Protein AF-A0A497SM39-F1 (afdb_monomer_lite)

Secondary structure (DSSP, 8-state):
-EEEES-HHHHHHHHHTT---EEE--SS---HHHHHHHHHS-EEEEE-SSHHHHHHHHHHHHH-TT--EEEEPSTT--GGG--HHHHHHHHHT-EEHHHHHHHHHHHHHHHTTS-----------------------TTSSSSS--PPPPPPHHHHHHHHHHHHHHTTTTEEEEE-TTS-EEEEEEGGGHHHHHHHSSS--EEEESSEE-HHHHHHHHHHT--EEE-SEE-----SSEEE-TTTT--

Structure (mmCIF, N/CA/C/O backbone):
data_AF-A0A497SM39-F1
#
_entry.id   AF-A0A497SM39-F1
#
loop_
_atom_site.group_PDB
_atom_site.id
_atom_site.type_symbol
_atom_site.label_atom_id
_atom_site.label_alt_id
_atom_site.label_comp_id
_atom_site.label_asym_id
_atom_site.label_entity_id
_atom_site.label_seq_id
_atom_site.pdbx_PDB_ins_code
_atom_site.Cartn_x
_atom_site.Cartn_y
_atom_site.Cartn_z
_atom_site.occupancy
_atom_site.B_iso_or_equiv
_atom_site.auth_seq_id
_atom_site.auth_comp_id
_atom_site.auth_asym_id
_atom_site.auth_atom_id
_atom_site.pdbx_PDB_model_num
ATOM 1 N N . ASP A 1 1 ? -2.910 -5.616 -5.337 1.00 89.06 1 ASP A N 1
ATOM 2 C CA . ASP A 1 1 ? -1.880 -4.615 -5.697 1.00 89.06 1 ASP A CA 1
ATOM 3 C C . ASP A 1 1 ? -1.382 -4.814 -7.115 1.00 89.06 1 ASP A C 1
ATOM 5 O O . ASP A 1 1 ? -1.389 -5.943 -7.603 1.00 89.06 1 ASP A O 1
ATOM 9 N N . ILE A 1 2 ? -0.939 -3.740 -7.764 1.00 94.50 2 ILE A N 1
ATOM 10 C CA . ILE A 1 2 ? -0.204 -3.774 -9.033 1.00 94.50 2 ILE A CA 1
ATOM 11 C C . ILE A 1 2 ? 1.109 -2.998 -8.902 1.00 94.50 2 ILE A C 1
ATOM 13 O O . ILE A 1 2 ? 1.180 -2.005 -8.172 1.00 94.50 2 ILE A O 1
ATOM 17 N N . ILE A 1 3 ? 2.133 -3.455 -9.616 1.00 96.50 3 ILE A N 1
ATOM 18 C CA . ILE A 1 3 ? 3.428 -2.787 -9.717 1.00 96.50 3 ILE A CA 1
ATOM 19 C C . ILE A 1 3 ? 3.569 -2.249 -11.133 1.00 96.50 3 ILE A C 1
ATOM 21 O O . ILE A 1 3 ? 3.324 -2.952 -12.109 1.00 96.50 3 ILE A O 1
ATOM 25 N N . ILE A 1 4 ? 3.931 -0.984 -11.235 1.00 95.62 4 ILE A N 1
ATOM 26 C CA . ILE A 1 4 ? 4.134 -0.281 -12.490 1.00 95.62 4 ILE A CA 1
ATOM 27 C C . ILE A 1 4 ? 5.632 -0.028 -12.623 1.00 95.62 4 ILE A C 1
ATOM 29 O O . ILE A 1 4 ? 6.229 0.477 -11.681 1.00 95.62 4 ILE A O 1
ATOM 33 N N . VAL A 1 5 ? 6.222 -0.375 -13.759 1.00 95.31 5 VAL A N 1
ATOM 34 C CA . VAL A 1 5 ? 7.650 -0.179 -14.065 1.00 95.31 5 VAL A CA 1
ATOM 35 C C . VAL A 1 5 ? 7.810 0.581 -15.378 1.00 95.31 5 VAL A C 1
ATOM 37 O O . VAL A 1 5 ? 6.845 0.706 -16.134 1.00 95.31 5 VAL A O 1
ATOM 40 N N . GLU A 1 6 ? 9.004 1.093 -15.654 1.00 91.31 6 GLU A N 1
ATOM 41 C CA . GLU A 1 6 ? 9.301 1.816 -16.895 1.00 91.31 6 GLU A CA 1
ATOM 42 C C . GLU A 1 6 ? 9.516 0.844 -18.064 1.00 91.31 6 GLU A C 1
ATOM 44 O O . GLU A 1 6 ? 8.899 0.966 -19.124 1.00 91.31 6 GLU A O 1
ATOM 49 N N . GLY A 1 7 ? 10.355 -0.172 -17.865 1.00 91.12 7 GLY A N 1
ATOM 50 C CA . GLY A 1 7 ? 10.835 -1.034 -18.934 1.00 91.12 7 GLY A CA 1
ATOM 51 C C . GLY A 1 7 ? 10.241 -2.440 -18.942 1.00 91.12 7 GLY A C 1
ATOM 52 O O . GLY A 1 7 ? 9.814 -3.004 -17.934 1.00 91.12 7 GLY A O 1
ATOM 53 N N . ARG A 1 8 ? 10.291 -3.088 -20.112 1.00 94.50 8 ARG A N 1
ATOM 54 C CA . ARG A 1 8 ? 10.022 -4.534 -20.230 1.00 94.50 8 ARG A CA 1
ATOM 55 C C . ARG A 1 8 ? 11.059 -5.382 -19.495 1.00 94.50 8 ARG A C 1
ATOM 57 O O . ARG A 1 8 ? 10.717 -6.458 -19.007 1.00 94.50 8 ARG A O 1
ATOM 64 N N . ALA A 1 9 ? 12.309 -4.931 -19.433 1.00 94.94 9 ALA A N 1
ATOM 65 C CA . ALA A 1 9 ? 13.377 -5.648 -18.746 1.00 94.94 9 ALA A CA 1
ATOM 66 C C . ALA A 1 9 ? 13.122 -5.733 -17.232 1.00 94.94 9 ALA A C 1
ATOM 68 O O . ALA A 1 9 ? 13.259 -6.813 -16.651 1.00 94.94 9 ALA A O 1
ATOM 69 N N . ASP A 1 10 ? 12.587 -4.666 -16.636 1.00 96.06 10 ASP A N 1
ATOM 70 C CA . ASP A 1 10 ? 12.096 -4.655 -15.255 1.00 96.06 10 ASP A CA 1
ATOM 71 C C . ASP A 1 10 ? 11.018 -5.716 -15.037 1.00 96.06 10 ASP A C 1
ATOM 73 O O . ASP A 1 10 ? 11.084 -6.501 -14.089 1.00 96.06 10 ASP A O 1
ATOM 77 N N . VAL A 1 11 ? 10.036 -5.796 -15.947 1.00 96.88 11 VAL A N 1
ATOM 78 C CA . VAL A 1 11 ? 8.978 -6.818 -15.892 1.00 96.88 11 VAL A CA 1
ATOM 79 C C . VAL A 1 11 ? 9.590 -8.211 -15.904 1.00 96.88 11 VAL A C 1
ATOM 81 O O . VAL A 1 11 ? 9.224 -9.049 -15.081 1.00 96.88 11 VAL A O 1
ATOM 84 N N . VAL A 1 12 ? 10.544 -8.463 -16.802 1.00 97.19 12 VAL A N 1
ATOM 85 C CA . VAL A 1 12 ? 11.245 -9.748 -16.880 1.00 97.19 12 VAL A CA 1
ATOM 86 C C . VAL A 1 12 ? 11.970 -10.050 -15.568 1.00 97.19 12 VAL A C 1
ATOM 88 O O . VAL A 1 12 ? 11.883 -11.181 -15.083 1.00 97.19 12 VAL A O 1
ATOM 91 N N . ASN A 1 13 ? 12.642 -9.070 -14.960 1.00 97.62 13 ASN A N 1
ATOM 92 C CA . ASN A 1 13 ? 13.331 -9.268 -13.687 1.00 97.62 13 ASN A CA 1
ATOM 93 C C . ASN A 1 13 ? 12.352 -9.591 -12.542 1.00 97.62 13 ASN A C 1
ATOM 95 O O . ASN A 1 13 ? 12.518 -10.576 -11.821 1.00 97.62 13 ASN A O 1
ATOM 99 N N . LEU A 1 14 ? 11.261 -8.834 -12.423 1.00 97.69 14 LEU A N 1
ATOM 100 C CA . LEU A 1 14 ? 10.236 -9.059 -11.401 1.00 97.69 14 LEU A CA 1
ATOM 101 C C . LEU A 1 14 ? 9.523 -10.412 -11.578 1.00 97.69 14 LEU A C 1
ATOM 103 O O . LEU A 1 14 ? 9.307 -11.135 -10.597 1.00 97.69 14 LEU A O 1
ATOM 107 N N . LEU A 1 15 ? 9.244 -10.815 -12.821 1.00 97.06 15 LEU A N 1
ATOM 108 C CA . LEU A 1 15 ? 8.667 -12.123 -13.135 1.00 97.06 15 LEU A CA 1
ATOM 109 C C . LEU A 1 15 ? 9.589 -13.276 -12.722 1.00 97.06 15 LEU A C 1
ATOM 111 O O . LEU A 1 15 ? 9.099 -14.249 -12.140 1.00 97.06 15 LEU A O 1
ATOM 115 N N . LYS A 1 16 ? 10.911 -13.158 -12.936 1.00 96.88 16 LYS A N 1
ATOM 116 C CA . LYS A 1 16 ? 11.901 -14.150 -12.459 1.00 96.88 16 LYS A CA 1
ATOM 117 C C . LYS A 1 16 ? 11.810 -14.368 -10.945 1.00 96.88 16 LYS A C 1
ATOM 119 O O . LYS A 1 16 ? 12.079 -15.466 -10.460 1.00 96.88 16 LYS A O 1
ATOM 124 N N . PHE A 1 17 ? 11.397 -13.353 -10.187 1.00 97.25 17 PHE A N 1
ATOM 125 C CA . PHE A 1 17 ? 11.236 -13.432 -8.733 1.00 97.25 17 PHE A CA 1
ATOM 126 C C . PHE A 1 17 ? 9.830 -13.822 -8.265 1.00 97.25 17 PHE A C 1
ATOM 128 O O . PHE A 1 17 ? 9.603 -13.915 -7.055 1.00 97.25 17 PHE A O 1
ATOM 135 N N . GLY A 1 18 ? 8.921 -14.126 -9.196 1.00 95.75 18 GLY A N 1
ATOM 136 C CA . GLY A 1 18 ? 7.554 -14.568 -8.917 1.00 95.75 18 GLY A CA 1
ATOM 137 C C . GLY A 1 18 ? 6.542 -13.432 -8.768 1.00 95.75 18 GLY A C 1
ATOM 138 O O . GLY A 1 18 ? 5.406 -13.686 -8.371 1.00 95.75 18 GLY A O 1
ATOM 139 N N . ILE A 1 19 ? 6.924 -12.196 -9.093 1.00 96.50 19 ILE A N 1
ATOM 140 C CA . ILE A 1 19 ? 6.045 -11.028 -9.041 1.00 96.50 19 ILE A CA 1
ATOM 141 C C . ILE A 1 19 ? 5.339 -10.918 -10.394 1.00 96.50 19 ILE A C 1
ATOM 143 O O . ILE A 1 19 ? 5.926 -10.508 -11.390 1.00 96.50 19 ILE A O 1
ATOM 147 N N . ARG A 1 20 ? 4.079 -11.361 -10.434 1.00 95.50 20 ARG A N 1
ATOM 148 C CA . ARG A 1 20 ? 3.289 -11.507 -11.674 1.00 95.50 20 ARG A CA 1
ATOM 149 C C . ARG A 1 20 ? 2.355 -10.335 -11.958 1.00 95.50 20 ARG A C 1
ATOM 151 O O . ARG A 1 20 ? 1.786 -10.249 -13.037 1.00 95.50 20 ARG A O 1
ATOM 158 N N . ASN A 1 21 ? 2.171 -9.453 -10.987 1.00 94.12 21 ASN A N 1
ATOM 159 C CA . ASN A 1 21 ? 1.267 -8.309 -11.034 1.00 94.12 21 ASN A CA 1
ATOM 160 C C . ASN A 1 21 ? 1.984 -7.026 -11.492 1.00 94.12 21 ASN A C 1
ATOM 162 O O . ASN A 1 21 ? 1.730 -5.958 -10.936 1.00 94.12 21 ASN A O 1
ATOM 166 N N . THR A 1 22 ? 2.872 -7.142 -12.482 1.00 95.69 22 THR A N 1
ATOM 167 C CA . THR A 1 22 ? 3.699 -6.040 -12.992 1.00 95.69 22 THR A CA 1
ATOM 168 C C . THR A 1 22 ? 3.218 -5.575 -14.366 1.00 95.69 22 THR A C 1
ATOM 170 O O . THR A 1 22 ? 2.880 -6.398 -15.214 1.00 95.69 22 THR A O 1
ATOM 173 N N . ILE A 1 23 ? 3.216 -4.263 -14.598 1.00 94.62 23 ILE A N 1
ATOM 174 C CA . ILE A 1 23 ? 2.863 -3.624 -15.869 1.00 94.62 23 ILE A CA 1
ATOM 175 C C . ILE A 1 23 ? 3.980 -2.644 -16.249 1.00 94.62 23 ILE A C 1
ATOM 177 O O . ILE A 1 23 ? 4.323 -1.783 -15.444 1.00 94.62 23 ILE A O 1
ATOM 181 N N . ALA A 1 24 ? 4.524 -2.748 -17.464 1.00 93.06 24 ALA A N 1
ATOM 182 C CA . ALA A 1 24 ? 5.453 -1.750 -18.000 1.00 93.06 24 ALA A CA 1
ATOM 183 C C . ALA A 1 24 ? 4.703 -0.575 -18.636 1.00 93.06 24 ALA A C 1
ATOM 185 O O . ALA A 1 24 ? 3.701 -0.771 -19.330 1.00 93.06 24 ALA A O 1
ATOM 186 N N . ILE A 1 25 ? 5.221 0.633 -18.435 1.00 87.38 25 ILE A N 1
ATOM 187 C CA . ILE A 1 25 ? 4.827 1.848 -19.142 1.00 87.38 25 ILE A CA 1
ATOM 188 C C . ILE A 1 25 ? 6.023 2.230 -20.001 1.00 87.38 25 ILE A C 1
ATOM 190 O O . ILE A 1 25 ? 6.909 2.925 -19.529 1.00 87.38 25 ILE A O 1
ATOM 194 N N . GLU A 1 26 ? 6.071 1.722 -21.235 1.00 81.00 26 GLU A N 1
ATOM 195 C CA . GLU A 1 26 ? 7.175 1.954 -22.175 1.00 81.00 26 GLU A CA 1
ATOM 196 C C . GLU A 1 26 ? 7.277 3.449 -22.553 1.00 81.00 26 GLU A C 1
ATOM 198 O O . GLU A 1 26 ? 6.764 3.891 -23.583 1.00 81.00 26 GLU A O 1
ATOM 203 N N . GLY A 1 27 ? 7.912 4.244 -21.687 1.00 74.38 27 GLY A N 1
ATOM 204 C CA . GLY A 1 27 ? 8.047 5.697 -21.790 1.00 74.38 27 GLY A CA 1
ATOM 205 C C . GLY A 1 27 ? 7.206 6.479 -20.770 1.00 74.38 27 GLY A C 1
ATOM 206 O O . GLY A 1 27 ? 6.777 5.974 -19.739 1.00 74.38 27 GLY A O 1
ATOM 207 N N . THR A 1 28 ? 6.955 7.764 -21.046 1.00 71.88 28 THR A N 1
ATOM 208 C CA . THR A 1 28 ? 6.337 8.694 -20.073 1.00 71.88 28 THR A CA 1
ATOM 209 C C . THR A 1 28 ? 4.831 8.911 -20.265 1.00 71.88 28 THR A C 1
ATOM 211 O O . THR A 1 28 ? 4.228 9.787 -19.631 1.00 71.88 28 THR A O 1
ATOM 214 N N . SER A 1 29 ? 4.201 8.157 -21.169 1.00 77.62 29 SER A N 1
ATOM 215 C CA . SER A 1 29 ? 2.767 8.244 -21.457 1.00 77.62 29 SER A CA 1
ATOM 216 C C . SER A 1 29 ? 2.029 7.082 -20.813 1.00 77.62 29 SER A C 1
ATOM 218 O O . SER A 1 29 ? 2.402 5.933 -21.014 1.00 77.62 29 SER A O 1
ATOM 220 N N . ILE A 1 30 ? 0.966 7.374 -20.064 1.00 83.38 30 ILE A N 1
ATOM 221 C CA . ILE A 1 30 ? 0.209 6.373 -19.309 1.00 83.38 30 ILE A CA 1
ATOM 222 C C . ILE A 1 30 ? -1.034 5.992 -20.121 1.00 83.38 30 ILE A C 1
ATOM 224 O O . ILE A 1 30 ? -1.918 6.835 -20.297 1.00 83.38 30 ILE A O 1
ATOM 228 N N . PRO A 1 31 ? -1.138 4.743 -20.615 1.00 86.88 31 PRO A N 1
ATOM 229 C CA . PRO A 1 31 ? -2.312 4.287 -21.343 1.00 86.88 31 PRO A CA 1
ATOM 230 C C . PRO A 1 31 ? -3.600 4.395 -20.506 1.00 86.88 31 PRO A C 1
ATOM 232 O O . PRO A 1 31 ? -3.570 4.094 -19.307 1.00 86.88 31 PRO A O 1
ATOM 235 N N . PRO A 1 32 ? -4.762 4.697 -21.122 1.00 86.25 32 PRO A N 1
ATOM 236 C CA . PRO A 1 32 ? -6.042 4.794 -20.411 1.00 86.25 32 PRO A CA 1
ATOM 237 C C . PRO A 1 32 ? -6.415 3.534 -19.619 1.00 86.25 32 PRO A C 1
ATOM 239 O O . PRO A 1 32 ? -7.015 3.621 -18.548 1.00 86.25 32 PRO A O 1
ATOM 242 N N . ALA A 1 33 ? -6.021 2.356 -20.116 1.00 87.88 33 ALA A N 1
ATOM 243 C CA . ALA A 1 33 ? -6.215 1.090 -19.416 1.00 87.88 33 ALA A CA 1
ATOM 244 C C . ALA A 1 33 ? -5.530 1.092 -18.039 1.00 87.88 33 ALA A C 1
ATOM 246 O O . ALA A 1 33 ? -6.144 0.710 -17.045 1.00 87.88 33 ALA A O 1
ATOM 247 N N . ILE A 1 34 ? -4.297 1.602 -17.955 1.00 88.50 34 ILE A N 1
ATOM 248 C CA . ILE A 1 34 ? -3.567 1.720 -16.688 1.00 88.50 34 ILE A CA 1
ATOM 249 C C . ILE A 1 34 ? -4.258 2.739 -15.784 1.00 88.50 34 ILE A C 1
ATOM 251 O O . ILE A 1 34 ? -4.460 2.458 -14.605 1.00 88.50 34 ILE A O 1
ATOM 255 N N . SER A 1 35 ? -4.704 3.874 -16.332 1.00 88.38 35 SER A N 1
ATOM 256 C CA . SER A 1 35 ? -5.433 4.901 -15.574 1.00 88.38 35 SER A CA 1
ATOM 257 C C . SER A 1 35 ? -6.713 4.384 -14.906 1.00 88.38 35 SER A C 1
ATOM 259 O O . SER A 1 35 ? -7.091 4.894 -13.852 1.00 88.38 35 SER A O 1
ATOM 261 N N . ASN A 1 36 ? -7.382 3.386 -15.486 1.00 88.44 36 ASN A N 1
ATOM 262 C CA . ASN A 1 36 ? -8.540 2.746 -14.862 1.00 88.44 36 ASN A CA 1
ATOM 263 C C . ASN A 1 36 ? -8.116 1.758 -13.770 1.00 88.44 36 ASN A C 1
ATOM 265 O O . ASN A 1 36 ? -8.642 1.815 -12.660 1.00 88.44 36 ASN A O 1
ATOM 269 N N . ILE A 1 37 ? -7.100 0.931 -14.030 1.00 89.88 37 ILE A N 1
ATOM 270 C CA . ILE A 1 37 ? -6.620 -0.057 -13.052 1.00 89.88 37 ILE A CA 1
ATOM 271 C C . ILE A 1 37 ? -6.113 0.628 -11.774 1.00 89.88 37 ILE A C 1
ATOM 273 O O . ILE A 1 37 ? -6.403 0.158 -10.675 1.00 89.88 37 ILE A O 1
ATOM 277 N N . VAL A 1 38 ? -5.405 1.758 -11.889 1.00 90.81 38 VAL A N 1
ATOM 278 C CA . VAL A 1 38 ? -4.900 2.497 -10.716 1.00 90.81 38 VAL A CA 1
ATOM 279 C C . VAL A 1 38 ? -6.006 3.141 -9.874 1.00 90.81 38 VAL A C 1
ATOM 281 O O . VAL A 1 38 ? -5.727 3.594 -8.771 1.00 90.81 38 VAL A O 1
ATOM 284 N N . LYS A 1 39 ? -7.258 3.212 -10.344 1.00 87.62 39 LYS A N 1
ATOM 285 C CA . LYS A 1 39 ? -8.389 3.671 -9.515 1.00 87.62 39 LYS A CA 1
ATOM 286 C C . LYS A 1 39 ? -8.918 2.554 -8.623 1.00 87.62 39 LYS A C 1
ATOM 288 O O . LYS A 1 39 ? -9.280 2.812 -7.480 1.00 87.62 39 LYS A O 1
ATOM 293 N N . GLU A 1 40 ? -8.923 1.331 -9.136 1.00 87.56 40 GLU A N 1
ATOM 294 C CA . GLU A 1 40 ? -9.504 0.165 -8.469 1.00 87.56 40 GLU A CA 1
ATOM 295 C C . GLU A 1 40 ? -8.488 -0.572 -7.597 1.00 87.56 40 GLU A C 1
ATOM 297 O O . GLU A 1 40 ? -8.818 -1.066 -6.525 1.00 87.56 40 GLU A O 1
ATOM 302 N N . LYS A 1 41 ? -7.228 -0.645 -8.031 1.00 90.69 41 LYS A N 1
ATOM 303 C CA . LYS A 1 41 ? -6.177 -1.390 -7.332 1.00 90.69 41 LYS A CA 1
ATOM 304 C C . LYS A 1 41 ? -5.163 -0.452 -6.712 1.00 90.69 41 LYS A C 1
ATOM 306 O O . LYS A 1 41 ? -4.876 0.621 -7.243 1.00 90.69 41 LYS A O 1
ATOM 311 N N . VAL A 1 42 ? -4.588 -0.878 -5.593 1.00 93.75 42 VAL A N 1
ATOM 312 C CA . VAL A 1 42 ? -3.428 -0.201 -5.009 1.00 93.75 42 VAL A CA 1
ATOM 313 C C . VAL A 1 42 ? -2.269 -0.303 -5.989 1.00 93.75 42 VAL A C 1
ATOM 315 O O . VAL A 1 42 ? -1.901 -1.408 -6.401 1.00 93.75 42 VAL A O 1
ATOM 318 N N . ALA A 1 43 ? -1.732 0.848 -6.381 1.00 95.50 43 ALA A N 1
ATOM 319 C CA . ALA A 1 43 ? -0.721 0.947 -7.421 1.00 95.50 43 ALA A CA 1
ATOM 320 C C . ALA A 1 43 ? 0.596 1.477 -6.857 1.00 95.50 43 ALA A C 1
ATOM 322 O O . ALA A 1 43 ? 0.632 2.530 -6.218 1.00 95.50 43 ALA A O 1
ATOM 323 N N . THR A 1 44 ? 1.674 0.735 -7.110 1.00 96.62 44 THR A N 1
ATOM 324 C CA . THR A 1 44 ? 3.041 1.119 -6.741 1.00 96.62 44 THR A CA 1
ATOM 325 C C . THR A 1 44 ? 3.854 1.341 -8.007 1.00 96.62 44 THR A C 1
ATOM 327 O O . THR A 1 44 ? 4.007 0.412 -8.795 1.00 96.62 44 THR A O 1
ATOM 330 N N . LEU A 1 45 ? 4.381 2.547 -8.205 1.00 96.12 45 LEU A N 1
ATOM 331 C CA . LEU A 1 45 ? 5.375 2.816 -9.241 1.00 96.12 45 LEU A CA 1
ATOM 332 C C . LEU A 1 45 ? 6.753 2.389 -8.727 1.00 96.12 45 LEU A C 1
ATOM 334 O O . LEU A 1 45 ? 7.166 2.840 -7.664 1.00 96.12 45 LEU A O 1
ATOM 338 N N . PHE A 1 46 ? 7.452 1.519 -9.443 1.00 97.12 46 PHE A N 1
ATOM 339 C CA . PHE A 1 46 ? 8.800 1.079 -9.112 1.00 97.12 46 PHE A CA 1
ATOM 340 C C . PHE A 1 46 ? 9.764 1.612 -10.171 1.00 97.12 46 PHE A C 1
ATOM 342 O O . PHE A 1 46 ? 9.636 1.273 -11.343 1.00 97.12 46 PHE A O 1
ATOM 349 N N . VAL A 1 47 ? 10.673 2.487 -9.744 1.00 95.19 47 VAL A N 1
ATOM 350 C CA . VAL A 1 47 ? 11.618 3.192 -10.618 1.00 95.19 47 VAL A CA 1
ATOM 351 C C . VAL A 1 47 ? 13.066 2.927 -10.240 1.00 95.19 47 VAL A C 1
ATOM 353 O O . VAL A 1 47 ? 13.365 2.533 -9.106 1.00 95.19 47 VAL A O 1
ATOM 356 N N . ASP A 1 48 ? 13.952 3.233 -11.180 1.00 95.31 48 ASP A N 1
ATOM 357 C CA . ASP A 1 48 ? 15.395 3.203 -10.991 1.00 95.31 48 ASP A CA 1
ATOM 358 C C . ASP A 1 48 ? 15.863 4.183 -9.913 1.00 95.31 48 ASP A C 1
ATOM 360 O O . ASP A 1 48 ? 15.216 5.185 -9.583 1.00 95.31 48 ASP A O 1
ATOM 364 N N . GLY A 1 49 ? 17.008 3.856 -9.321 1.00 93.81 49 GLY A N 1
ATOM 365 C CA . GLY A 1 49 ? 17.616 4.588 -8.217 1.00 93.81 49 GLY A CA 1
ATOM 366 C C . GLY A 1 49 ? 18.533 5.714 -8.679 1.00 93.81 49 GLY A C 1
ATOM 367 O O . GLY A 1 49 ? 19.384 6.166 -7.914 1.00 93.81 49 GLY A O 1
ATOM 368 N N . ASP A 1 50 ? 18.416 6.146 -9.928 1.00 92.50 50 ASP A N 1
ATOM 369 C CA . ASP A 1 50 ? 19.261 7.157 -10.539 1.00 92.50 50 ASP A CA 1
ATOM 370 C C . ASP A 1 50 ? 18.515 8.502 -10.690 1.00 92.50 50 ASP A C 1
ATOM 372 O O . ASP A 1 50 ? 17.387 8.707 -10.223 1.00 92.50 50 ASP A O 1
ATOM 376 N N . ARG A 1 51 ? 19.170 9.482 -11.318 1.00 87.56 51 ARG A N 1
ATOM 377 C CA . ARG A 1 51 ? 18.558 10.798 -11.542 1.00 87.56 51 ARG A CA 1
ATOM 378 C C . ARG A 1 51 ? 17.485 10.750 -12.634 1.00 87.56 51 ARG A C 1
ATOM 380 O O . ARG A 1 51 ? 16.537 11.534 -12.554 1.00 87.56 51 ARG A O 1
ATOM 387 N N . GLY A 1 52 ? 17.638 9.879 -13.635 1.00 87.44 52 GLY A N 1
ATOM 388 C CA . GLY A 1 52 ? 16.656 9.678 -14.698 1.00 87.44 52 GLY A CA 1
ATOM 389 C C . GLY A 1 52 ? 15.325 9.184 -14.137 1.00 87.44 52 GLY A C 1
ATOM 390 O O . GLY A 1 52 ? 14.308 9.866 -14.284 1.00 87.44 52 GLY A O 1
ATOM 391 N N . GLY A 1 53 ? 15.357 8.098 -13.366 1.00 88.38 53 GLY A N 1
ATOM 392 C CA . GLY A 1 53 ? 14.200 7.489 -12.714 1.00 88.38 53 GLY A CA 1
ATOM 393 C C . GLY A 1 53 ? 13.466 8.444 -11.770 1.00 88.38 53 GLY A C 1
ATOM 394 O O . GLY A 1 53 ? 12.232 8.454 -11.708 1.00 88.38 53 GLY A O 1
ATOM 395 N N . GLN A 1 54 ? 14.177 9.350 -11.088 1.00 88.19 54 GLN A N 1
ATOM 396 C CA . GLN A 1 54 ? 13.539 10.397 -10.274 1.00 88.19 54 GLN A CA 1
ATOM 397 C C . GLN A 1 54 ? 12.766 11.435 -11.103 1.00 88.19 54 GLN A C 1
ATOM 399 O O . GLN A 1 54 ? 11.710 11.913 -10.679 1.00 88.19 54 GLN A O 1
ATOM 404 N N . LEU A 1 55 ? 13.276 11.820 -12.275 1.00 87.62 55 LEU A N 1
ATOM 405 C CA . LEU A 1 55 ? 12.581 12.760 -13.159 1.00 87.62 55 LEU A CA 1
ATOM 406 C C . LEU A 1 55 ? 11.361 12.101 -13.807 1.00 87.62 55 LEU A C 1
ATOM 408 O O . LEU A 1 55 ? 10.281 12.697 -13.820 1.00 87.62 55 LEU A O 1
ATOM 412 N N . ILE A 1 56 ? 11.523 10.862 -14.269 1.00 88.88 56 ILE A N 1
ATOM 413 C CA . ILE A 1 56 ? 10.465 10.074 -14.906 1.00 88.88 56 ILE A CA 1
ATOM 414 C C . ILE A 1 56 ? 9.343 9.785 -13.910 1.00 88.88 56 ILE A C 1
ATOM 416 O O . ILE A 1 56 ? 8.175 10.043 -14.203 1.00 88.88 56 ILE A O 1
ATOM 420 N N . SER A 1 57 ? 9.676 9.355 -12.689 1.00 90.62 57 SER A N 1
ATOM 421 C CA . SER A 1 57 ? 8.672 9.145 -11.639 1.00 90.62 57 SER A CA 1
ATOM 422 C C . SER A 1 57 ? 7.876 10.408 -11.331 1.00 90.62 57 SER A C 1
ATOM 424 O O . SER A 1 57 ? 6.656 10.341 -11.203 1.00 90.62 57 SER A O 1
ATOM 426 N N . LYS A 1 58 ? 8.522 11.578 -11.271 1.00 89.25 58 LYS A N 1
ATOM 427 C CA . LYS A 1 58 ? 7.820 12.852 -11.073 1.00 89.25 58 LYS A CA 1
ATOM 428 C C . LYS A 1 58 ? 6.815 13.127 -12.194 1.00 89.25 58 LYS A C 1
ATOM 430 O O . LYS A 1 58 ? 5.688 13.527 -11.906 1.00 89.25 58 LYS A O 1
ATOM 435 N N . GLU A 1 59 ? 7.209 12.935 -13.450 1.00 89.44 59 GLU A N 1
ATOM 436 C CA . GLU A 1 59 ? 6.326 13.139 -14.602 1.00 89.44 59 GLU A CA 1
ATOM 437 C C . GLU A 1 59 ? 5.148 12.150 -14.595 1.00 89.44 59 GLU A C 1
ATOM 439 O O . GLU A 1 59 ? 3.994 12.558 -14.750 1.00 89.44 59 GLU A O 1
ATOM 444 N N . LEU A 1 60 ? 5.416 10.865 -14.345 1.00 89.94 60 LEU A N 1
ATOM 445 C CA . LEU A 1 60 ? 4.392 9.820 -14.284 1.00 89.94 60 LEU A CA 1
ATOM 446 C C . LEU A 1 60 ? 3.393 10.060 -13.147 1.00 89.94 60 LEU A C 1
ATOM 448 O O . LEU A 1 60 ? 2.186 9.966 -13.365 1.00 89.94 60 LEU A O 1
ATOM 452 N N . LEU A 1 61 ? 3.864 10.436 -11.955 1.00 90.25 61 LEU A N 1
ATOM 453 C CA . LEU A 1 61 ? 2.997 10.751 -10.815 1.00 90.25 61 LEU A CA 1
ATOM 454 C C . LEU A 1 61 ? 2.115 11.983 -11.074 1.00 90.25 61 LEU A C 1
ATOM 456 O O . LEU A 1 61 ? 0.968 12.017 -10.634 1.00 90.25 61 LEU A O 1
ATOM 460 N N . GLN A 1 62 ? 2.609 12.980 -11.817 1.00 88.31 62 GLN A N 1
ATOM 461 C CA . GLN A 1 62 ? 1.796 14.131 -12.232 1.00 88.31 62 GLN A CA 1
ATOM 462 C C . GLN A 1 62 ? 0.699 13.739 -13.227 1.00 88.31 62 GLN A C 1
ATOM 464 O O . GLN A 1 62 ? -0.412 14.263 -13.149 1.00 88.31 62 GLN A O 1
ATOM 469 N N . LYS A 1 63 ? 0.997 12.822 -14.154 1.00 87.12 63 LYS A N 1
ATOM 470 C CA . LYS A 1 63 ? 0.043 12.352 -15.170 1.00 87.12 63 LYS A CA 1
ATOM 471 C C . LYS A 1 63 ? -0.953 11.317 -14.632 1.00 87.12 63 LYS A C 1
ATOM 473 O O . LYS A 1 63 ? -2.077 11.259 -15.124 1.00 87.12 63 LYS A O 1
ATOM 478 N N . ALA A 1 64 ? -0.581 10.524 -13.624 1.00 83.94 64 ALA A N 1
ATOM 479 C CA . ALA A 1 64 ? -1.445 9.528 -12.987 1.00 83.94 64 ALA A CA 1
ATOM 480 C C . ALA A 1 64 ? -1.569 9.742 -11.468 1.00 83.94 64 ALA A C 1
ATOM 482 O O . ALA A 1 64 ? -0.929 9.035 -10.687 1.00 83.94 64 ALA A O 1
ATOM 483 N N . PRO A 1 65 ? -2.501 10.604 -11.021 1.00 81.50 65 PRO A N 1
ATOM 484 C CA . PRO A 1 65 ? -2.770 10.814 -9.592 1.00 81.50 65 PRO A CA 1
ATOM 485 C C . PRO A 1 65 ? -3.360 9.582 -8.871 1.00 81.50 65 PRO A C 1
ATOM 487 O O . PRO A 1 65 ? -3.583 9.612 -7.662 1.00 81.50 65 PRO A O 1
ATOM 490 N N . GLY A 1 66 ? -3.652 8.495 -9.596 1.00 87.75 66 GLY A N 1
ATOM 491 C CA . GLY A 1 66 ? -4.133 7.232 -9.028 1.00 87.75 66 GLY A CA 1
ATOM 492 C C . GLY A 1 66 ? -3.037 6.325 -8.455 1.00 87.75 66 GLY A C 1
ATOM 493 O O . GLY A 1 66 ? -3.369 5.334 -7.806 1.00 87.75 66 GLY A O 1
ATOM 494 N N . ILE A 1 67 ? -1.758 6.642 -8.684 1.00 93.50 67 ILE A N 1
ATOM 495 C CA . ILE A 1 67 ? -0.627 5.904 -8.106 1.00 93.50 67 ILE A CA 1
ATOM 496 C C . ILE A 1 67 ? -0.524 6.249 -6.616 1.00 93.50 67 ILE A C 1
ATOM 498 O O . ILE A 1 67 ? -0.460 7.419 -6.247 1.00 93.50 67 ILE A O 1
ATOM 502 N N . ASP A 1 68 ? -0.522 5.234 -5.751 1.00 94.94 68 ASP A N 1
ATOM 503 C CA . ASP A 1 68 ? -0.547 5.427 -4.295 1.00 94.94 68 ASP A CA 1
ATOM 504 C C . ASP A 1 68 ? 0.855 5.453 -3.698 1.00 94.94 68 ASP A C 1
ATOM 506 O O . ASP A 1 68 ? 1.138 6.234 -2.788 1.00 94.94 68 ASP A O 1
ATOM 510 N N . PHE A 1 69 ? 1.737 4.603 -4.221 1.00 96.62 69 PHE A N 1
ATOM 511 C CA . PHE A 1 69 ? 3.065 4.384 -3.674 1.00 96.62 69 PHE A CA 1
ATOM 512 C C . PHE A 1 69 ? 4.142 4.496 -4.745 1.00 96.62 69 PHE A C 1
ATOM 514 O O . PHE A 1 69 ? 3.907 4.243 -5.926 1.00 96.62 69 PHE A O 1
ATOM 521 N N . ILE A 1 70 ? 5.350 4.812 -4.296 1.00 96.06 70 ILE A N 1
ATOM 522 C CA . ILE A 1 70 ? 6.571 4.710 -5.077 1.00 96.06 70 ILE A CA 1
ATOM 523 C C . ILE A 1 70 ? 7.599 3.863 -4.328 1.00 96.06 70 ILE A C 1
ATOM 525 O O . ILE A 1 70 ? 7.862 4.078 -3.142 1.00 96.06 70 ILE A O 1
ATOM 529 N N . ALA A 1 71 ? 8.170 2.900 -5.036 1.00 96.94 71 ALA A N 1
ATOM 530 C CA . ALA A 1 71 ? 9.374 2.186 -4.656 1.00 96.94 71 ALA A CA 1
ATOM 531 C C . ALA A 1 71 ? 10.514 2.670 -5.556 1.00 96.94 71 ALA A C 1
ATOM 533 O O . ALA A 1 71 ? 10.314 2.921 -6.745 1.00 96.94 71 ALA A O 1
ATOM 534 N N . SER A 1 72 ? 11.709 2.796 -4.995 1.00 95.75 72 SER A N 1
ATOM 535 C CA . SER A 1 72 ? 12.900 3.171 -5.755 1.00 95.75 72 SER A CA 1
ATOM 536 C C . SER A 1 72 ? 13.961 2.107 -5.563 1.00 95.75 72 SER A C 1
ATOM 538 O O . SER A 1 72 ? 14.136 1.592 -4.453 1.00 95.75 72 SER A O 1
ATOM 540 N N . ALA A 1 73 ? 14.659 1.769 -6.642 1.00 96.81 73 ALA A N 1
ATOM 541 C CA . ALA A 1 73 ? 15.849 0.947 -6.551 1.00 96.81 73 ALA A CA 1
ATOM 542 C C . ALA A 1 73 ? 16.921 1.660 -5.692 1.00 96.81 73 ALA A C 1
ATOM 544 O O . ALA A 1 73 ? 16.861 2.881 -5.502 1.00 96.81 73 ALA A O 1
ATOM 545 N N . PRO A 1 74 ? 17.889 0.919 -5.122 1.00 95.44 74 PRO A N 1
ATOM 546 C CA . PRO A 1 74 ? 19.039 1.518 -4.453 1.00 95.44 74 PRO A CA 1
ATOM 547 C C . PRO A 1 74 ? 19.761 2.524 -5.354 1.00 95.44 74 PRO A C 1
ATOM 549 O O . PRO A 1 74 ? 19.741 2.387 -6.574 1.00 95.44 74 PRO A O 1
ATOM 552 N N . GLU A 1 75 ? 20.414 3.512 -4.743 1.00 93.31 75 GLU A N 1
ATOM 553 C CA . GLU A 1 75 ? 21.077 4.593 -5.475 1.00 93.31 75 GLU A CA 1
ATOM 554 C C . GLU A 1 75 ? 22.032 4.062 -6.554 1.00 93.31 75 GLU A C 1
ATOM 556 O O . GLU A 1 75 ? 22.890 3.219 -6.280 1.00 93.31 75 GLU A O 1
ATOM 561 N N . GLY A 1 76 ? 21.854 4.557 -7.780 1.00 93.06 76 GLY A N 1
ATOM 562 C CA . GLY A 1 76 ? 22.659 4.180 -8.941 1.00 93.06 76 GLY A CA 1
ATOM 563 C C . GLY A 1 76 ? 22.405 2.772 -9.487 1.00 93.06 76 GLY A C 1
ATOM 564 O O . GLY A 1 76 ? 23.203 2.316 -10.298 1.00 93.06 76 GLY A O 1
ATOM 565 N N . LYS A 1 77 ? 21.345 2.080 -9.050 1.00 95.38 77 LYS A N 1
ATOM 566 C CA . LYS A 1 77 ? 20.931 0.788 -9.611 1.00 95.38 77 LYS A CA 1
ATOM 567 C C . LYS A 1 77 ? 19.654 0.899 -10.429 1.00 95.38 77 LYS A C 1
ATOM 569 O O . LYS A 1 77 ? 18.734 1.630 -10.056 1.00 95.38 77 LYS A O 1
ATOM 574 N N . GLU A 1 78 ? 19.587 0.079 -11.465 1.00 95.44 78 GLU A N 1
ATOM 575 C CA . GLU A 1 78 ? 18.401 -0.113 -12.295 1.00 95.44 78 GLU A CA 1
ATOM 576 C C . GLU A 1 78 ? 17.570 -1.294 -11.782 1.00 95.44 78 GLU A C 1
ATOM 578 O O . GLU A 1 78 ? 18.101 -2.246 -11.194 1.00 95.44 78 GLU A O 1
ATOM 583 N N . VAL A 1 79 ? 16.250 -1.239 -11.974 1.00 96.38 79 VAL A N 1
ATOM 584 C CA . VAL A 1 79 ? 15.317 -2.283 -11.524 1.00 96.38 79 VAL A CA 1
ATOM 585 C C . VAL A 1 79 ? 15.618 -3.623 -12.202 1.00 96.38 79 VAL A C 1
ATOM 587 O O . VAL A 1 79 ? 15.508 -4.673 -11.554 1.00 96.38 79 VAL A O 1
ATOM 590 N N . GLU A 1 80 ? 16.055 -3.613 -13.461 1.00 96.19 80 GLU A N 1
ATOM 591 C CA . GLU A 1 80 ? 16.442 -4.811 -14.211 1.00 96.19 80 GLU A CA 1
ATOM 592 C C . GLU A 1 80 ? 17.650 -5.564 -13.624 1.00 96.19 80 GLU A C 1
ATOM 594 O O . GLU A 1 80 ? 17.741 -6.786 -13.781 1.00 96.19 80 GLU A O 1
ATOM 599 N N . GLU A 1 81 ? 18.520 -4.882 -12.871 1.00 96.25 81 GLU A N 1
ATOM 600 C CA . GLU A 1 81 ? 19.743 -5.452 -12.285 1.00 96.25 81 GLU A CA 1
ATOM 601 C C . GLU A 1 81 ? 19.577 -5.911 -10.828 1.00 96.25 81 GLU A C 1
ATOM 603 O O . GLU A 1 81 ? 20.478 -6.522 -10.239 1.00 96.25 81 GLU A O 1
ATOM 608 N N . LEU A 1 82 ? 18.433 -5.621 -10.203 1.00 97.75 82 LEU A N 1
ATOM 609 C CA . LEU A 1 82 ? 18.241 -5.908 -8.785 1.00 97.75 82 LEU A CA 1
ATOM 610 C C . LEU A 1 82 ? 18.181 -7.401 -8.486 1.00 97.75 82 LEU A C 1
ATOM 612 O O . LEU A 1 82 ? 17.530 -8.191 -9.173 1.00 97.75 82 LEU A O 1
ATOM 616 N N . THR A 1 83 ? 18.772 -7.778 -7.353 1.00 97.62 83 THR A N 1
ATOM 617 C CA . THR A 1 83 ? 18.600 -9.115 -6.787 1.00 97.62 83 THR A CA 1
ATOM 618 C C . THR A 1 83 ? 17.203 -9.276 -6.186 1.00 97.62 83 THR A C 1
ATOM 620 O O . THR A 1 83 ? 16.569 -8.313 -5.746 1.00 97.62 83 THR A O 1
ATOM 623 N N . LYS A 1 84 ? 16.749 -10.528 -6.029 1.00 97.56 84 LYS A N 1
ATOM 624 C CA . LYS A 1 84 ? 15.473 -10.846 -5.363 1.00 97.56 84 LYS A CA 1
ATOM 625 C C . LYS A 1 84 ? 15.324 -10.128 -4.016 1.00 97.56 84 LYS A C 1
ATOM 627 O O . LYS A 1 84 ? 14.273 -9.571 -3.720 1.00 97.56 84 LYS A O 1
ATOM 632 N N . LYS A 1 85 ? 16.375 -10.128 -3.187 1.00 97.38 85 LYS A N 1
ATOM 633 C CA . LYS A 1 85 ? 16.339 -9.497 -1.857 1.00 97.38 85 LYS A CA 1
ATOM 6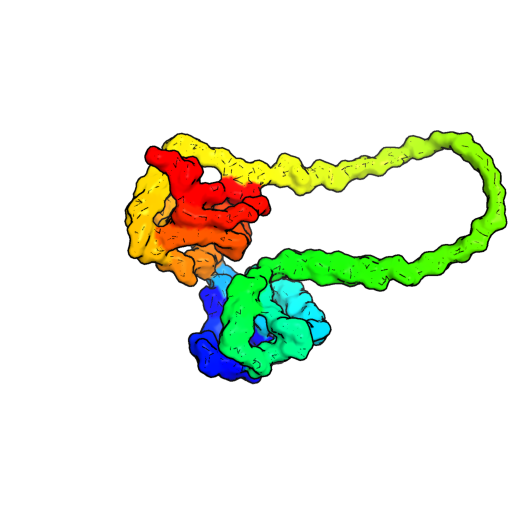34 C C . LYS A 1 85 ? 16.169 -7.980 -1.946 1.00 97.38 85 LYS A C 1
ATOM 636 O O . LYS A 1 85 ? 15.421 -7.424 -1.148 1.00 97.38 85 LYS A O 1
ATOM 641 N N . GLU A 1 86 ? 16.836 -7.333 -2.897 1.00 97.75 86 GLU A N 1
ATOM 642 C CA . GLU A 1 86 ? 16.744 -5.884 -3.104 1.00 97.75 86 GLU A CA 1
ATOM 643 C C . GLU A 1 86 ? 15.361 -5.479 -3.609 1.00 97.75 86 GLU A C 1
ATOM 645 O O . GLU A 1 86 ? 14.778 -4.557 -3.049 1.00 97.75 86 GLU A O 1
ATOM 650 N N . VAL A 1 87 ? 14.790 -6.225 -4.561 1.00 97.94 87 VAL A N 1
ATOM 651 C CA . VAL A 1 87 ? 13.416 -6.013 -5.048 1.00 97.94 87 VAL A CA 1
ATOM 652 C C . VAL A 1 87 ? 12.406 -6.053 -3.901 1.00 97.94 87 VAL A C 1
ATOM 654 O O . VAL A 1 87 ? 11.644 -5.109 -3.700 1.00 97.94 87 VAL A O 1
ATOM 657 N N . PHE A 1 88 ? 12.406 -7.125 -3.101 1.00 96.88 88 PHE A N 1
ATOM 658 C CA . PHE A 1 88 ? 11.448 -7.253 -1.998 1.00 96.88 88 PHE A CA 1
ATOM 659 C C . PHE A 1 88 ? 11.688 -6.237 -0.880 1.00 96.88 88 PHE A C 1
ATOM 661 O O . PHE A 1 88 ? 10.736 -5.850 -0.204 1.00 96.88 88 PHE A O 1
ATOM 668 N N . LYS A 1 89 ? 12.937 -5.804 -0.673 1.00 96.62 89 LYS A N 1
ATOM 669 C CA . LYS A 1 89 ? 13.246 -4.722 0.262 1.00 96.62 89 LYS A CA 1
ATOM 670 C C . LYS A 1 89 ? 12.680 -3.393 -0.244 1.00 96.62 89 LYS A C 1
ATOM 672 O O . LYS A 1 89 ? 11.929 -2.763 0.486 1.00 96.62 89 LYS A O 1
ATOM 677 N N . ALA A 1 90 ? 12.954 -3.020 -1.494 1.00 97.00 90 ALA A N 1
ATOM 678 C CA . ALA A 1 90 ? 12.467 -1.778 -2.093 1.00 97.00 90 ALA A CA 1
ATOM 679 C C . ALA A 1 90 ? 10.931 -1.690 -2.099 1.00 97.00 90 ALA A C 1
ATOM 681 O O . ALA A 1 90 ? 10.370 -0.656 -1.751 1.00 97.00 90 ALA A O 1
ATOM 682 N N . LEU A 1 91 ? 10.242 -2.790 -2.425 1.00 95.88 91 LEU A N 1
ATOM 683 C CA . LEU A 1 91 ? 8.775 -2.847 -2.400 1.00 95.88 91 LEU A CA 1
ATOM 684 C C . LEU A 1 91 ? 8.193 -2.777 -0.983 1.00 95.88 91 LEU A C 1
ATOM 686 O O . LEU A 1 91 ? 7.101 -2.241 -0.801 1.00 95.88 91 LEU A O 1
ATOM 690 N N . ARG A 1 92 ? 8.894 -3.315 0.022 1.00 93.00 92 ARG A N 1
ATOM 691 C CA . ARG A 1 92 ? 8.485 -3.198 1.430 1.00 93.00 92 ARG A CA 1
ATOM 692 C C . ARG A 1 92 ? 8.678 -1.775 1.945 1.00 93.00 92 ARG A C 1
ATOM 694 O O . ARG A 1 92 ? 7.809 -1.263 2.640 1.00 93.00 92 ARG A O 1
ATOM 701 N N . ASP A 1 93 ? 9.780 -1.148 1.549 1.00 92.94 93 ASP A N 1
ATOM 702 C CA . ASP A 1 93 ? 10.169 0.206 1.946 1.00 92.94 93 ASP A CA 1
ATOM 703 C C . ASP A 1 93 ? 9.508 1.287 1.056 1.00 92.94 93 ASP A C 1
ATOM 705 O O . ASP A 1 93 ? 9.900 2.458 1.097 1.00 92.94 93 ASP A O 1
ATOM 709 N N . LYS A 1 94 ? 8.500 0.910 0.247 1.00 95.44 94 LYS A N 1
ATOM 710 C CA . LYS A 1 94 ? 7.733 1.824 -0.611 1.00 95.44 94 LYS A CA 1
ATOM 711 C C . LYS A 1 94 ? 7.168 2.984 0.209 1.00 95.44 94 LYS A C 1
ATOM 713 O O . LYS A 1 94 ? 6.742 2.816 1.349 1.00 95.44 94 LYS A O 1
ATOM 718 N N . SER A 1 95 ? 7.132 4.168 -0.392 1.00 93.88 95 SER A N 1
ATOM 719 C CA . SER A 1 95 ? 6.650 5.392 0.253 1.00 93.88 95 SER A CA 1
ATOM 720 C C . SER A 1 95 ? 5.420 5.957 -0.456 1.00 93.88 95 SER A C 1
ATOM 722 O O . SER A 1 95 ? 5.279 5.756 -1.662 1.00 93.88 95 SER A O 1
ATOM 724 N N . PRO A 1 96 ? 4.523 6.676 0.242 1.00 95.06 96 PRO A N 1
ATOM 725 C CA . PRO A 1 96 ? 3.394 7.340 -0.403 1.00 95.06 96 PRO A CA 1
ATOM 726 C C . PRO A 1 96 ? 3.831 8.326 -1.496 1.00 95.06 96 PRO A C 1
ATOM 728 O O . PRO A 1 96 ? 4.718 9.160 -1.277 1.00 95.06 96 PRO A O 1
ATOM 731 N N . ALA A 1 97 ? 3.166 8.282 -2.651 1.00 93.56 97 ALA A N 1
ATOM 732 C CA . ALA A 1 97 ? 3.496 9.109 -3.814 1.00 93.56 97 ALA A CA 1
ATOM 733 C C . ALA A 1 97 ? 3.463 10.619 -3.497 1.00 93.56 97 ALA A C 1
ATOM 735 O O . ALA A 1 97 ? 4.371 11.365 -3.872 1.00 93.56 97 ALA A O 1
ATOM 736 N N . ASP A 1 98 ? 2.479 11.066 -2.712 1.00 91.19 98 ASP A N 1
ATOM 737 C CA . ASP A 1 98 ? 2.345 12.470 -2.293 1.00 91.19 98 ASP A CA 1
ATOM 738 C C . ASP A 1 98 ? 3.537 12.939 -1.442 1.00 91.19 98 ASP A C 1
ATOM 740 O O . ASP A 1 98 ? 4.005 14.084 -1.542 1.00 91.19 98 ASP A O 1
ATOM 744 N N . GLN A 1 99 ? 4.055 12.040 -0.597 1.00 90.50 99 GLN A N 1
ATOM 745 C CA . GLN A 1 99 ? 5.213 12.316 0.246 1.00 90.50 99 GLN A CA 1
ATOM 746 C C . GLN A 1 99 ? 6.471 12.465 -0.610 1.00 90.50 99 GLN A C 1
ATOM 748 O O . GLN A 1 99 ? 7.256 13.388 -0.384 1.00 90.50 99 GLN A O 1
ATOM 753 N N . PHE A 1 100 ? 6.643 11.597 -1.605 1.00 90.38 100 PHE A N 1
ATOM 754 C CA . PHE A 1 100 ? 7.750 11.663 -2.552 1.00 90.38 100 PHE A CA 1
ATOM 755 C C . PHE A 1 100 ? 7.723 12.955 -3.384 1.00 90.38 100 PHE A C 1
ATOM 757 O O . PHE A 1 100 ? 8.705 13.702 -3.398 1.00 90.38 100 PHE A O 1
ATOM 764 N N . MET A 1 101 ? 6.569 13.305 -3.961 1.00 88.00 101 MET A N 1
ATOM 765 C CA . MET A 1 101 ? 6.377 14.553 -4.717 1.00 88.00 101 MET A CA 1
ATOM 766 C C . MET A 1 101 ? 6.706 15.800 -3.884 1.00 88.00 101 MET A C 1
ATOM 768 O O . MET A 1 101 ? 7.337 16.752 -4.364 1.00 88.00 101 MET A O 1
ATOM 772 N N . SER A 1 102 ? 6.331 15.779 -2.603 1.00 87.50 102 SER A N 1
ATOM 773 C CA . SER A 1 102 ? 6.644 16.846 -1.652 1.00 87.50 102 SER A CA 1
ATOM 774 C C . SER A 1 102 ? 8.144 16.956 -1.345 1.00 87.50 102 SER A C 1
ATOM 776 O O . SER A 1 102 ? 8.629 18.063 -1.100 1.00 87.50 102 SER A O 1
ATOM 778 N N . ARG A 1 103 ? 8.889 15.839 -1.338 1.00 87.44 103 ARG A N 1
ATOM 779 C CA . ARG A 1 103 ? 10.349 15.824 -1.123 1.00 87.44 103 ARG A CA 1
ATOM 780 C C . ARG A 1 103 ? 11.088 16.429 -2.320 1.00 87.44 103 ARG A C 1
ATOM 782 O O . ARG A 1 103 ? 11.812 17.404 -2.134 1.00 87.44 103 ARG A O 1
ATOM 789 N N . ILE A 1 104 ? 10.806 15.962 -3.540 1.00 82.75 104 ILE A N 1
ATOM 790 C CA . ILE A 1 104 ? 11.454 16.463 -4.772 1.00 82.75 104 ILE A CA 1
ATOM 791 C C . ILE A 1 104 ? 11.235 17.969 -4.960 1.00 82.75 104 ILE A C 1
ATOM 793 O O . ILE A 1 104 ? 12.143 18.714 -5.345 1.00 82.75 104 ILE A O 1
ATOM 797 N N . SER A 1 105 ? 10.019 18.441 -4.678 1.00 81.56 105 SER A N 1
ATOM 798 C CA . SER A 1 105 ? 9.680 19.859 -4.819 1.00 81.56 105 SER A CA 1
ATOM 799 C C . SER A 1 105 ? 10.488 20.743 -3.858 1.00 81.56 105 SER A C 1
ATOM 801 O O . SER A 1 105 ? 10.901 21.840 -4.232 1.00 81.56 105 SER A O 1
ATOM 803 N N . LYS A 1 106 ? 10.771 20.264 -2.637 1.00 80.06 106 LYS A N 1
ATOM 804 C CA . LYS A 1 106 ? 11.595 20.988 -1.654 1.00 80.06 106 LYS A CA 1
ATOM 805 C C . LYS A 1 106 ? 13.061 21.046 -2.070 1.00 80.06 106 LYS A C 1
ATOM 807 O O . LYS A 1 106 ? 13.664 22.116 -1.964 1.00 80.06 106 LYS A O 1
ATOM 812 N N . ASP A 1 107 ? 13.615 19.954 -2.583 1.00 74.38 107 ASP A N 1
ATOM 813 C CA . ASP A 1 107 ? 15.016 19.929 -3.016 1.00 74.38 107 ASP A CA 1
ATOM 814 C C . ASP A 1 107 ? 15.250 20.848 -4.217 1.00 74.38 107 ASP A C 1
ATOM 816 O O . ASP A 1 107 ? 16.184 21.647 -4.198 1.00 74.38 107 ASP A O 1
ATOM 820 N N . SER A 1 108 ? 14.310 20.883 -5.169 1.00 67.69 108 SER A N 1
ATOM 821 C CA . SER A 1 108 ? 14.346 21.820 -6.305 1.00 67.69 108 SER A CA 1
ATOM 822 C C . SER A 1 108 ? 14.470 23.288 -5.853 1.00 67.69 108 SER A C 1
ATOM 824 O O . SER A 1 108 ? 15.247 24.056 -6.419 1.00 67.69 108 SER A O 1
ATOM 826 N N . THR A 1 109 ? 13.747 23.686 -4.795 1.00 63.50 109 THR A N 1
ATOM 827 C CA . THR A 1 109 ? 13.807 25.062 -4.259 1.00 63.50 109 THR A CA 1
ATOM 828 C C . THR A 1 109 ? 15.099 25.374 -3.498 1.00 63.50 109 THR A C 1
ATOM 830 O O . THR A 1 109 ? 15.537 26.527 -3.480 1.00 63.50 109 THR A O 1
ATOM 833 N N . ARG A 1 110 ? 15.737 24.362 -2.895 1.00 62.59 110 ARG A N 1
ATOM 834 C CA . ARG A 1 110 ? 17.022 24.506 -2.193 1.00 62.59 110 ARG A CA 1
ATOM 835 C C . ARG A 1 110 ? 18.182 24.664 -3.173 1.00 62.59 110 ARG A C 1
ATOM 837 O O . ARG A 1 110 ? 19.042 25.512 -2.947 1.00 62.59 110 ARG A O 1
ATOM 844 N N . SER A 1 111 ? 18.160 23.938 -4.290 1.00 56.91 111 SER A N 1
ATOM 845 C CA . SER A 1 111 ? 19.184 24.018 -5.341 1.00 56.91 111 SER A CA 1
ATOM 846 C C . SER A 1 111 ? 19.169 25.350 -6.104 1.00 56.91 111 SER A C 1
ATOM 848 O O . SER A 1 111 ? 20.216 25.813 -6.544 1.00 56.91 111 SER A O 1
ATOM 850 N N . SER A 1 112 ? 18.019 26.028 -6.212 1.00 55.53 112 SER A N 1
ATOM 851 C CA . SER A 1 112 ? 17.918 27.361 -6.838 1.00 55.53 112 SER A CA 1
ATOM 852 C C . SER A 1 112 ? 18.347 28.535 -5.936 1.00 55.53 112 SER A C 1
ATOM 854 O O . SER A 1 112 ? 18.347 29.685 -6.373 1.00 55.53 112 SER A O 1
ATOM 856 N N . GLY A 1 113 ? 18.680 28.279 -4.664 1.00 49.16 113 GLY A N 1
ATOM 857 C CA . GLY A 1 113 ? 18.955 29.313 -3.658 1.00 49.16 113 GLY A CA 1
ATOM 858 C C . GLY A 1 113 ? 20.427 29.699 -3.463 1.00 49.16 113 GLY A C 1
ATOM 859 O O . GLY A 1 113 ? 20.687 30.645 -2.722 1.00 49.16 113 GLY A O 1
ATOM 860 N N . SER A 1 114 ? 21.391 29.014 -4.095 1.00 49.59 114 SER A N 1
ATOM 861 C CA . SER A 1 114 ? 22.826 29.185 -3.790 1.00 49.59 114 SER A CA 1
ATOM 862 C C . SER A 1 114 ? 23.622 30.064 -4.765 1.00 49.59 114 SER A C 1
ATOM 864 O O . SER A 1 114 ? 24.848 30.043 -4.732 1.00 49.59 114 SER A O 1
ATOM 866 N N . SER A 1 115 ? 22.968 30.877 -5.599 1.00 49.56 115 SER A N 1
ATOM 867 C CA . SER A 1 115 ? 23.651 31.931 -6.364 1.00 49.56 115 SER A CA 1
ATOM 868 C C . SER A 1 115 ? 22.878 33.242 -6.290 1.00 49.56 115 SER A C 1
ATOM 870 O O . SER A 1 115 ? 22.185 33.666 -7.211 1.00 49.56 115 SER A O 1
ATOM 872 N N . ARG A 1 116 ? 22.972 33.903 -5.136 1.00 44.84 116 ARG A N 1
ATOM 873 C CA . ARG A 1 116 ? 22.746 35.346 -5.056 1.00 44.84 116 ARG A CA 1
ATOM 874 C C . ARG A 1 116 ? 23.948 35.959 -4.355 1.00 44.84 116 ARG A C 1
ATOM 876 O O . ARG A 1 116 ? 23.912 36.251 -3.163 1.00 44.84 116 ARG A O 1
ATOM 883 N N . TYR A 1 117 ? 25.032 36.095 -5.119 1.00 44.22 117 TYR A N 1
ATOM 884 C CA . TYR A 1 117 ? 26.134 36.997 -4.809 1.00 44.22 117 TYR A CA 1
ATOM 885 C C . TYR A 1 117 ? 25.525 38.382 -4.556 1.00 44.22 117 TYR A C 1
ATOM 887 O O . TYR A 1 117 ? 25.061 39.046 -5.481 1.00 44.22 117 TYR A O 1
ATOM 895 N N . LYS A 1 118 ? 25.407 38.778 -3.286 1.00 45.94 118 LYS A N 1
ATOM 896 C CA . LYS A 1 118 ? 25.064 40.154 -2.926 1.00 45.94 118 LYS A CA 1
ATOM 897 C C . LYS A 1 118 ? 26.339 40.981 -3.097 1.00 45.94 118 LYS A C 1
ATOM 899 O O . LYS A 1 118 ? 27.309 40.675 -2.402 1.00 45.94 118 LYS A O 1
ATOM 904 N N . PRO A 1 119 ? 26.362 42.025 -3.941 1.00 43.84 119 PRO A N 1
ATOM 905 C CA . PRO A 1 119 ? 27.430 43.008 -3.879 1.00 43.84 119 PRO A CA 1
ATOM 906 C C . PRO A 1 119 ? 27.420 43.618 -2.474 1.00 43.84 119 PRO A C 1
ATOM 908 O O . PRO A 1 119 ? 26.395 44.129 -2.017 1.00 43.84 119 PRO A O 1
ATOM 911 N N . ARG A 1 120 ? 28.538 43.497 -1.752 1.00 44.03 120 ARG A N 1
ATOM 912 C CA . ARG A 1 120 ? 28.783 44.278 -0.538 1.00 44.03 120 ARG A CA 1
ATOM 913 C C . ARG A 1 120 ? 29.008 45.712 -0.986 1.00 44.03 120 ARG A C 1
ATOM 915 O O . ARG A 1 120 ? 30.140 46.068 -1.296 1.00 44.03 120 ARG A O 1
ATOM 922 N N . ASP A 1 121 ? 27.948 46.508 -1.007 1.00 41.31 121 ASP A N 1
ATOM 923 C CA . ASP A 1 121 ? 28.121 47.949 -0.973 1.00 41.31 121 ASP A CA 1
ATOM 924 C C . ASP A 1 121 ? 28.017 48.427 0.470 1.00 41.31 121 ASP A C 1
ATOM 926 O O . ASP A 1 121 ? 27.091 48.093 1.216 1.00 41.31 121 ASP A O 1
ATOM 930 N N . SER A 1 122 ? 29.066 49.121 0.880 1.00 49.81 122 SER A N 1
ATOM 931 C CA . SER A 1 122 ? 29.262 49.618 2.227 1.00 49.81 122 SER A CA 1
ATOM 932 C C . SER A 1 122 ? 29.069 51.117 2.160 1.00 49.81 122 SER A C 1
ATOM 934 O O . SER A 1 122 ? 29.908 51.777 1.556 1.00 49.81 122 SER A O 1
ATOM 936 N N . ARG A 1 123 ? 28.029 51.646 2.814 1.00 46.44 123 ARG A N 1
ATOM 937 C CA . ARG A 1 123 ? 28.081 52.842 3.675 1.00 46.44 123 ARG A CA 1
ATOM 938 C C . ARG A 1 123 ? 26.683 53.367 4.014 1.00 46.44 123 ARG A C 1
ATOM 940 O O . ARG A 1 123 ? 25.805 53.480 3.175 1.00 46.44 123 ARG A O 1
ATOM 947 N N . ASP A 1 124 ? 26.622 53.778 5.273 1.00 40.78 124 ASP A N 1
ATOM 948 C CA . ASP A 1 124 ? 25.886 54.910 5.829 1.00 40.78 124 ASP A CA 1
ATOM 949 C C . ASP A 1 124 ? 24.459 54.751 6.397 1.00 40.78 124 ASP A C 1
ATOM 951 O O . ASP A 1 124 ? 23.462 54.589 5.708 1.00 40.78 124 ASP A O 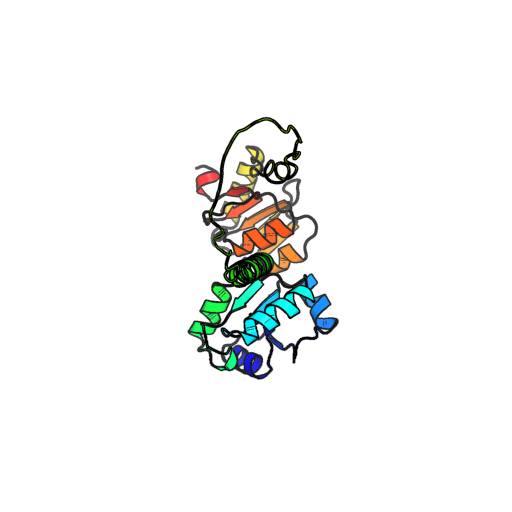1
ATOM 955 N N . ARG A 1 125 ? 24.448 54.887 7.732 1.00 43.28 125 ARG A N 1
ATOM 956 C CA . ARG A 1 125 ? 23.606 55.746 8.581 1.00 43.28 125 ARG A CA 1
ATOM 957 C C . ARG A 1 125 ? 22.067 55.685 8.542 1.00 43.28 125 ARG A C 1
ATOM 959 O O . ARG A 1 125 ? 21.410 56.173 7.639 1.00 43.28 125 ARG A O 1
ATOM 966 N N . ARG A 1 126 ? 21.598 55.413 9.771 1.00 44.56 126 ARG A N 1
ATOM 967 C CA . ARG A 1 126 ? 20.600 56.144 10.583 1.00 44.56 126 ARG A CA 1
ATOM 968 C C . ARG A 1 126 ? 19.114 55.781 10.459 1.00 44.56 126 ARG A C 1
ATOM 970 O O . ARG A 1 126 ? 18.514 55.784 9.400 1.00 44.56 126 ARG A O 1
ATOM 977 N N . GLU A 1 127 ? 18.584 55.582 11.670 1.00 40.22 127 GLU A N 1
ATOM 978 C CA . GLU A 1 127 ? 17.270 55.984 12.187 1.00 40.22 127 GLU A CA 1
ATOM 979 C C . GLU A 1 127 ? 16.002 55.249 11.701 1.00 40.22 127 GLU A C 1
ATOM 981 O O . GLU A 1 127 ? 15.557 55.316 10.563 1.00 40.22 127 GLU A O 1
ATOM 986 N N . ARG A 1 128 ? 15.375 54.567 12.673 1.00 42.47 128 ARG A N 1
ATOM 987 C CA . ARG A 1 128 ? 13.937 54.223 12.748 1.00 42.47 128 ARG A CA 1
ATOM 988 C C . ARG A 1 128 ? 13.084 55.521 12.711 1.00 42.47 128 ARG A C 1
ATOM 990 O O . ARG A 1 128 ? 13.651 56.535 13.106 1.00 42.47 128 ARG A O 1
ATOM 997 N N . PRO A 1 129 ? 11.748 55.528 12.431 1.00 51.00 129 PRO A N 1
ATOM 998 C CA . PRO A 1 129 ? 10.776 54.476 12.784 1.00 51.00 129 PRO A CA 1
ATOM 999 C C . PRO A 1 129 ? 9.528 54.282 11.870 1.00 51.00 129 PRO A C 1
ATOM 1001 O O . PRO A 1 129 ? 9.261 55.016 10.930 1.00 51.00 129 PRO A O 1
ATOM 1004 N N . SER A 1 130 ? 8.715 53.290 12.271 1.00 48.75 130 SER A N 1
ATOM 1005 C CA . SER A 1 130 ? 7.258 53.125 12.068 1.00 48.75 130 SER A CA 1
ATOM 1006 C C . SER A 1 130 ? 6.688 53.016 10.646 1.00 48.75 130 SER A C 1
ATOM 1008 O O . SER A 1 130 ? 6.560 53.990 9.918 1.00 48.75 130 SER A O 1
ATOM 1010 N N . GLY A 1 131 ? 6.175 51.824 10.325 1.00 39.62 131 GLY A N 1
ATOM 1011 C CA . GLY A 1 131 ? 5.389 51.560 9.119 1.00 39.62 131 GLY A CA 1
ATOM 1012 C C . GLY A 1 131 ? 4.488 50.345 9.298 1.00 39.62 131 GLY A C 1
ATOM 1013 O O . GLY A 1 131 ? 4.814 49.232 8.900 1.00 39.62 131 GLY A O 1
ATOM 1014 N N . ARG A 1 132 ? 3.356 50.578 9.956 1.00 48.84 132 ARG A N 1
ATOM 1015 C CA . ARG A 1 132 ? 2.226 49.669 10.142 1.00 48.84 132 ARG A CA 1
ATOM 1016 C C . ARG A 1 132 ? 1.628 49.293 8.780 1.00 48.84 132 ARG A C 1
ATOM 1018 O O . ARG A 1 132 ? 0.807 50.033 8.265 1.00 48.84 132 ARG A O 1
ATOM 1025 N N . TYR A 1 133 ? 1.975 48.125 8.243 1.00 46.34 133 TYR A N 1
ATOM 1026 C CA . TYR A 1 133 ? 1.130 47.420 7.274 1.00 46.34 133 TYR A CA 1
ATOM 1027 C C . TYR A 1 133 ? 1.031 45.948 7.655 1.00 46.34 133 TYR A C 1
ATOM 1029 O O . TYR A 1 133 ? 1.997 45.187 7.607 1.00 46.34 133 TYR A O 1
ATOM 1037 N N . GLY A 1 134 ? -0.171 45.571 8.090 1.00 48.34 134 GLY A N 1
ATOM 1038 C CA . GLY A 1 134 ? -0.523 44.213 8.451 1.00 48.34 134 GLY A CA 1
ATOM 1039 C C . GLY A 1 134 ? -0.354 43.268 7.271 1.00 48.34 134 GLY A C 1
ATOM 1040 O O . GLY A 1 134 ? -1.182 43.234 6.364 1.00 48.34 134 GLY A O 1
ATOM 1041 N N . ARG A 1 135 ? 0.666 42.412 7.334 1.00 48.22 135 ARG A N 1
ATOM 1042 C CA . ARG A 1 135 ? 0.575 41.105 6.689 1.00 48.22 135 ARG A CA 1
ATOM 1043 C C . ARG A 1 135 ? -0.275 40.224 7.583 1.00 48.22 135 ARG A C 1
ATOM 1045 O O . ARG A 1 135 ? 0.207 39.613 8.530 1.00 48.22 135 ARG A O 1
ATOM 1052 N N . ARG A 1 136 ? -1.570 40.234 7.270 1.00 45.94 136 ARG A N 1
ATOM 1053 C CA . ARG A 1 136 ? -2.553 39.247 7.699 1.00 45.94 136 ARG A CA 1
ATOM 1054 C C . ARG A 1 136 ? -1.922 37.872 7.504 1.00 45.94 136 ARG A C 1
ATOM 1056 O O . ARG A 1 136 ? -1.648 37.451 6.383 1.00 45.94 136 ARG A O 1
ATOM 1063 N N . ASP A 1 137 ? -1.622 37.247 8.628 1.00 44.88 137 ASP A N 1
ATOM 1064 C CA . ASP A 1 137 ? -1.011 35.937 8.762 1.00 44.88 137 ASP A CA 1
ATOM 1065 C C . ASP A 1 137 ? -2.040 34.881 8.320 1.00 44.88 137 ASP A C 1
ATOM 1067 O O . ASP A 1 137 ? -2.651 34.187 9.127 1.00 44.88 137 ASP A O 1
ATOM 1071 N N . SER A 1 138 ? -2.320 34.810 7.015 1.00 49.72 138 SER A N 1
ATOM 1072 C CA . SER A 1 138 ? -3.263 33.853 6.419 1.00 49.72 138 SER A CA 1
ATOM 1073 C C . SER A 1 138 ? -2.675 32.445 6.279 1.00 49.72 138 SER A C 1
ATOM 1075 O O . SER A 1 138 ? -3.286 31.577 5.668 1.00 49.72 138 SER A O 1
ATOM 1077 N N . ARG A 1 139 ? -1.505 32.181 6.875 1.00 47.94 139 ARG A N 1
ATOM 1078 C CA . ARG A 1 139 ? -0.885 30.846 6.915 1.00 47.94 139 ARG A CA 1
ATOM 1079 C C . ARG A 1 139 ? -1.170 30.073 8.205 1.00 47.94 139 ARG A C 1
ATOM 1081 O O . ARG A 1 139 ? -0.629 28.990 8.392 1.00 47.94 139 ARG A O 1
ATOM 1088 N N . ARG A 1 140 ? -2.019 30.602 9.093 1.00 41.91 140 ARG A N 1
ATOM 1089 C CA . ARG A 1 140 ? -2.367 29.970 10.380 1.00 41.91 140 ARG A CA 1
ATOM 1090 C C . ARG A 1 140 ? -3.682 29.181 10.389 1.00 41.91 140 ARG A C 1
ATOM 1092 O O . ARG A 1 140 ? -4.079 28.718 11.454 1.00 41.91 140 ARG A O 1
ATOM 1099 N N . SER A 1 141 ? -4.352 28.995 9.250 1.00 46.34 141 SER A N 1
ATOM 1100 C CA . SER A 1 141 ? -5.629 28.262 9.202 1.00 46.34 141 SER A CA 1
ATOM 1101 C C . SER A 1 141 ? -5.526 26.772 8.853 1.00 46.34 141 SER A C 1
ATOM 1103 O O . SER A 1 141 ? -6.525 26.085 9.000 1.00 46.34 141 SER A O 1
ATOM 1105 N N . SER A 1 142 ? -4.370 26.229 8.452 1.00 48.97 142 SER A N 1
ATOM 1106 C CA . SER A 1 142 ? -4.287 24.817 8.016 1.00 48.97 142 SER A CA 1
ATOM 1107 C C . SER A 1 142 ? -3.713 23.842 9.051 1.00 48.97 142 SER A C 1
ATOM 1109 O O . SER A 1 142 ? -3.412 22.705 8.708 1.00 48.97 142 SER A O 1
ATOM 1111 N N . SER A 1 143 ? -3.499 24.266 10.298 1.00 50.91 143 SER A N 1
ATOM 1112 C CA . SER A 1 143 ? -2.943 23.407 11.359 1.00 50.91 143 SER A CA 1
ATOM 1113 C C . SER A 1 143 ? -3.849 23.274 12.586 1.00 50.91 143 SER A C 1
ATOM 1115 O O . SER A 1 143 ? -3.393 22.804 13.628 1.00 50.91 143 SER A O 1
ATOM 1117 N N . ARG A 1 144 ? -5.117 23.702 12.485 1.00 48.78 144 ARG A N 1
ATOM 1118 C CA . ARG A 1 144 ? -6.069 23.697 13.610 1.00 48.78 144 ARG A CA 1
ATOM 1119 C C . ARG A 1 144 ? -6.960 22.466 13.741 1.00 48.78 144 ARG A C 1
ATOM 1121 O O . ARG A 1 144 ? -7.508 22.287 14.817 1.00 48.78 144 ARG A O 1
ATOM 1128 N N . ASP A 1 145 ? -6.980 21.576 12.767 1.00 52.81 145 ASP A N 1
ATOM 1129 C CA . ASP A 1 14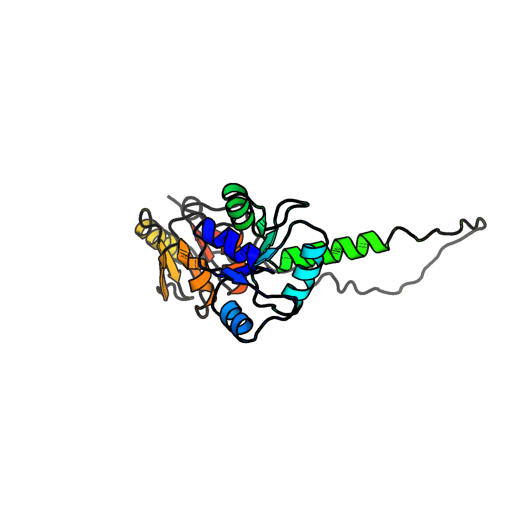5 ? -7.595 20.253 12.872 1.00 52.81 145 ASP A CA 1
ATOM 1130 C C . ASP A 1 145 ? -6.530 19.282 12.347 1.00 52.81 145 ASP A C 1
ATOM 1132 O O . ASP A 1 145 ? -5.844 19.584 11.379 1.00 52.81 145 ASP A O 1
ATOM 1136 N N . GLU A 1 146 ? -6.138 18.213 13.030 1.00 59.84 146 GLU A N 1
ATOM 1137 C CA . GLU A 1 146 ? -6.931 17.003 13.182 1.00 59.84 146 GLU A CA 1
ATOM 1138 C C . GLU A 1 146 ? -6.394 16.228 14.406 1.00 59.84 146 GLU A C 1
ATOM 1140 O O . GLU A 1 146 ? -5.415 15.482 14.311 1.00 59.84 146 GLU A O 1
ATOM 1145 N N . ARG A 1 147 ? -6.986 16.402 15.594 1.00 68.75 147 ARG A N 1
ATOM 1146 C CA . ARG A 1 147 ? -6.797 15.382 16.640 1.00 68.75 147 ARG A CA 1
ATOM 1147 C C . ARG A 1 147 ? -7.568 14.137 16.202 1.00 68.75 147 ARG A C 1
ATOM 1149 O O . ARG A 1 147 ? -8.698 14.301 15.740 1.00 68.75 147 ARG A O 1
ATOM 1156 N N . PRO A 1 148 ? -7.007 12.926 16.356 1.00 76.81 148 PRO A N 1
ATOM 1157 C CA . PRO A 1 148 ? -7.738 11.724 16.009 1.00 76.81 148 PRO A CA 1
ATOM 1158 C C . PRO A 1 148 ? -9.054 11.655 16.794 1.00 76.81 148 PRO A C 1
ATOM 1160 O O . PRO A 1 148 ? -9.097 12.080 17.959 1.00 76.81 148 PRO A O 1
ATOM 1163 N N . PRO A 1 149 ? -10.134 11.156 16.170 1.00 79.31 149 PRO A N 1
ATOM 1164 C CA . PRO A 1 149 ? -11.425 11.055 16.825 1.00 79.31 149 PRO A CA 1
ATOM 1165 C C . PRO A 1 149 ? -11.300 10.167 18.063 1.00 79.31 149 PRO A C 1
ATOM 1167 O O . PRO A 1 149 ? -10.616 9.145 18.054 1.00 79.31 149 PRO A O 1
ATOM 1170 N N . ARG A 1 150 ? -11.962 10.549 19.157 1.00 80.38 150 ARG A N 1
ATOM 1171 C CA . ARG A 1 150 ? -12.024 9.693 20.346 1.00 80.38 150 ARG A CA 1
ATOM 1172 C C . ARG A 1 150 ? -13.090 8.631 20.123 1.00 80.38 150 ARG A C 1
ATOM 1174 O O . ARG A 1 150 ? -14.241 8.968 19.867 1.00 80.38 150 ARG A O 1
ATOM 1181 N N . ALA A 1 151 ? -12.712 7.362 20.226 1.00 80.25 151 ALA A N 1
ATOM 1182 C CA . ALA A 1 151 ? -13.686 6.279 20.250 1.00 80.25 151 ALA A CA 1
ATOM 1183 C C . ALA A 1 151 ? -14.497 6.318 21.550 1.00 80.25 151 ALA A C 1
ATOM 1185 O O . ALA A 1 151 ? -13.947 6.523 22.638 1.00 80.25 151 ALA A O 1
ATOM 1186 N N . THR A 1 152 ? -15.802 6.103 21.426 1.00 83.06 152 THR A N 1
ATOM 1187 C CA . THR A 1 152 ? -16.699 5.904 22.569 1.00 83.06 152 THR A CA 1
ATOM 1188 C C . THR A 1 152 ? -16.440 4.547 23.233 1.00 83.06 152 THR A C 1
ATOM 1190 O O . THR A 1 152 ? -15.867 3.643 22.624 1.00 83.06 152 THR A O 1
ATOM 1193 N N . VAL A 1 153 ? -16.883 4.379 24.484 1.00 81.06 153 VAL A N 1
ATOM 1194 C CA . VAL A 1 153 ? -16.717 3.116 25.234 1.00 81.06 153 VAL A CA 1
ATOM 1195 C C . VAL A 1 153 ? -17.355 1.937 24.487 1.00 81.06 153 VAL A C 1
ATOM 1197 O O . VAL A 1 153 ? -16.700 0.921 24.283 1.00 81.06 153 VAL A O 1
ATOM 1200 N N . LYS A 1 154 ? -18.577 2.117 23.965 1.00 81.62 154 LYS A N 1
ATOM 1201 C CA . LYS A 1 154 ? -19.289 1.092 23.180 1.00 81.62 154 LYS A CA 1
ATOM 1202 C C . LYS A 1 154 ? -18.533 0.675 21.913 1.00 81.62 154 LYS A C 1
ATOM 1204 O O . LYS A 1 154 ? -18.489 -0.504 21.578 1.00 81.62 154 LYS A O 1
ATOM 1209 N N . GLN A 1 155 ? -17.918 1.631 21.211 1.00 85.31 155 GLN A N 1
ATOM 1210 C CA . GLN A 1 155 ? -17.113 1.330 20.021 1.00 85.31 155 GLN A CA 1
ATOM 1211 C C . GLN A 1 155 ? -15.867 0.520 20.382 1.00 85.31 155 GLN A C 1
ATOM 1213 O O . GLN A 1 155 ? -15.560 -0.451 19.699 1.00 85.31 155 GLN A O 1
ATOM 1218 N N . LYS A 1 156 ? -15.184 0.870 21.480 1.00 86.38 156 LYS A N 1
ATOM 1219 C CA . LYS A 1 156 ? -14.021 0.108 21.955 1.00 86.38 156 LYS A CA 1
ATOM 1220 C C . LYS A 1 156 ? -14.380 -1.338 22.296 1.00 86.38 156 LYS A C 1
ATOM 1222 O O . LYS A 1 156 ? -13.655 -2.244 21.902 1.00 86.38 156 LYS A O 1
ATOM 1227 N N . GLU A 1 157 ? -15.508 -1.562 22.965 1.00 86.62 157 GLU A N 1
ATOM 1228 C CA . GLU A 1 157 ? -15.999 -2.913 23.269 1.00 86.62 157 GLU A CA 1
ATOM 1229 C C . GLU A 1 157 ? -16.309 -3.713 21.995 1.00 86.62 157 GLU A C 1
ATOM 1231 O O . GLU A 1 157 ? -15.907 -4.872 21.876 1.00 86.62 157 GLU A O 1
ATOM 1236 N N . SER A 1 158 ? -16.962 -3.083 21.012 1.00 87.81 158 SER A N 1
ATOM 1237 C CA . SER A 1 158 ? -17.246 -3.707 19.713 1.00 87.81 158 SER A CA 1
ATOM 1238 C C . SER A 1 158 ? -15.964 -4.080 18.957 1.00 87.81 158 SER A C 1
ATOM 1240 O O . SER A 1 158 ? -15.819 -5.209 18.475 1.00 87.81 158 SER A O 1
ATOM 1242 N N . PHE A 1 159 ? -14.986 -3.168 18.914 1.00 91.44 159 PHE A N 1
ATOM 1243 C CA . PHE A 1 159 ? -13.691 -3.414 18.277 1.00 91.44 159 PHE A CA 1
ATOM 1244 C C . PHE A 1 159 ? -12.916 -4.525 18.973 1.00 91.44 159 PHE A C 1
ATOM 1246 O O . PHE A 1 159 ? -12.354 -5.376 18.291 1.00 91.44 159 PHE A O 1
ATOM 1253 N N . LYS A 1 160 ? -12.944 -4.573 20.308 1.00 90.19 160 LYS A N 1
ATOM 1254 C CA . LYS A 1 160 ? -12.315 -5.642 21.088 1.00 90.19 160 LYS A CA 1
ATOM 1255 C C . LYS A 1 160 ? -12.916 -7.006 20.769 1.00 90.19 160 LYS A C 1
ATOM 1257 O O . LYS A 1 160 ? -12.187 -7.919 20.399 1.00 90.19 160 LYS A O 1
ATOM 1262 N N . LYS A 1 161 ? -14.247 -7.122 20.819 1.00 90.50 161 LYS A N 1
ATOM 1263 C CA . LYS A 1 161 ? -14.951 -8.368 20.481 1.00 90.50 161 LYS A CA 1
ATOM 1264 C C . LYS A 1 161 ? -14.630 -8.831 19.058 1.00 90.50 161 LYS A C 1
ATOM 1266 O O . LYS A 1 161 ? -14.414 -10.017 18.820 1.00 90.50 161 LYS A O 1
ATOM 1271 N N . THR A 1 162 ? -14.590 -7.890 18.116 1.00 90.94 162 THR A N 1
ATOM 1272 C CA . THR A 1 162 ? -14.244 -8.176 16.720 1.00 90.94 162 THR A CA 1
ATOM 1273 C C . THR A 1 162 ? -12.796 -8.643 16.601 1.00 90.94 162 THR A C 1
ATOM 1275 O O . THR A 1 162 ? -12.551 -9.669 15.971 1.00 90.94 162 THR A O 1
ATOM 1278 N N . LEU A 1 163 ? -11.856 -7.948 17.247 1.00 91.62 163 LEU A N 1
ATOM 1279 C CA . LEU A 1 163 ? -10.433 -8.278 17.231 1.00 91.62 163 LEU A CA 1
ATOM 1280 C C . LEU A 1 163 ? -10.184 -9.675 17.800 1.00 91.62 163 LEU A C 1
ATOM 1282 O O . LEU A 1 163 ? -9.562 -10.488 17.126 1.00 91.62 163 LEU A O 1
ATOM 1286 N N . ASP A 1 164 ? -10.739 -9.991 18.973 1.00 90.88 164 ASP A N 1
ATOM 1287 C CA . ASP A 1 164 ? -10.578 -11.302 19.615 1.00 90.88 164 ASP A CA 1
ATOM 1288 C C . ASP A 1 164 ? -11.104 -12.447 18.733 1.00 90.88 164 ASP A C 1
ATOM 1290 O O . ASP A 1 164 ? -10.507 -13.520 18.694 1.00 90.88 164 ASP A O 1
ATOM 1294 N N . SER A 1 165 ? -12.175 -12.211 17.963 1.00 91.00 165 SER A N 1
ATOM 1295 C CA . SER A 1 165 ? -12.705 -13.192 17.002 1.00 91.00 165 SER A CA 1
ATOM 1296 C C . SER A 1 165 ? -11.834 -13.391 15.754 1.00 91.00 165 SER A C 1
ATOM 1298 O O . SER A 1 165 ? -12.026 -14.361 15.019 1.00 91.00 165 SER A 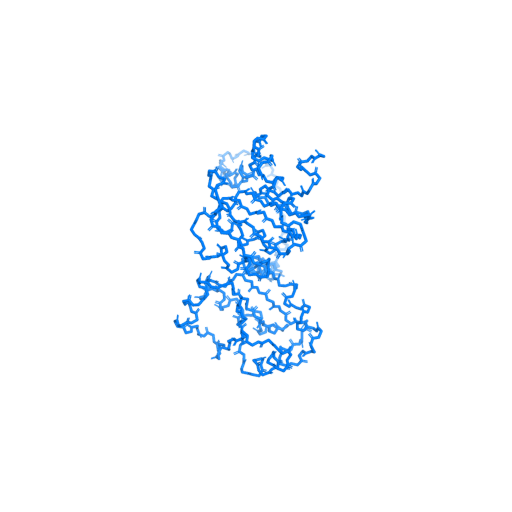O 1
ATOM 1300 N N . LEU A 1 166 ? -10.923 -12.455 15.474 1.00 91.06 166 LEU A N 1
ATOM 1301 C CA . LEU A 1 166 ? -10.034 -12.481 14.313 1.00 91.06 166 LEU A CA 1
ATOM 1302 C C . LEU A 1 166 ? -8.651 -13.043 14.649 1.00 91.06 166 LEU A C 1
ATOM 1304 O O . LEU A 1 166 ? -7.975 -13.514 13.736 1.00 91.06 166 LEU A O 1
ATOM 1308 N N . VAL A 1 167 ? -8.224 -13.011 15.915 1.00 89.25 167 VAL A N 1
ATOM 1309 C CA . VAL A 1 167 ? -6.887 -13.471 16.324 1.00 89.25 167 VAL A CA 1
ATOM 1310 C C . VAL A 1 167 ? -6.626 -14.903 15.845 1.00 89.25 167 VAL A C 1
ATOM 1312 O O . VAL A 1 167 ? -7.380 -15.826 16.143 1.00 89.25 167 VAL A O 1
ATOM 1315 N N . GLY A 1 168 ? -5.525 -15.087 15.116 1.00 89.56 168 GLY A N 1
ATOM 1316 C CA . GLY A 1 168 ? -5.094 -16.373 14.566 1.00 89.56 168 GLY A CA 1
ATOM 1317 C C . GLY A 1 168 ? -5.621 -16.670 13.160 1.00 89.56 168 GLY A C 1
ATOM 1318 O O . GLY A 1 168 ? -5.226 -17.674 12.570 1.00 89.56 168 GLY A O 1
ATOM 1319 N N . THR A 1 169 ? -6.474 -15.810 12.596 1.00 91.75 169 THR A N 1
ATOM 1320 C CA . THR A 1 169 ? -7.054 -16.001 11.255 1.00 91.75 169 THR A CA 1
ATOM 1321 C C . THR A 1 169 ? -6.317 -15.235 10.158 1.00 91.75 169 THR A C 1
ATOM 1323 O O . THR A 1 169 ? -6.509 -15.537 8.980 1.00 91.75 169 THR A O 1
ATOM 1326 N N . ARG A 1 170 ? -5.480 -14.244 10.509 1.00 92.31 170 ARG A N 1
ATOM 1327 C CA . ARG A 1 170 ? -4.856 -13.290 9.568 1.00 92.31 170 ARG A CA 1
ATOM 1328 C C . ARG A 1 170 ? -5.870 -12.588 8.658 1.00 92.31 170 ARG A C 1
ATOM 1330 O O . ARG A 1 170 ? -5.559 -12.240 7.513 1.00 92.31 170 ARG A O 1
ATOM 1337 N N . ALA A 1 171 ? -7.083 -12.392 9.163 1.00 94.69 171 ALA A N 1
ATOM 1338 C CA . ALA A 1 171 ? -8.154 -11.686 8.483 1.00 94.69 171 ALA A CA 1
ATOM 1339 C C . ALA A 1 171 ? -8.370 -10.290 9.077 1.00 94.69 171 ALA A C 1
ATOM 1341 O O . ALA A 1 171 ? -7.972 -9.977 10.200 1.00 94.69 171 ALA A O 1
ATOM 1342 N N . ALA A 1 172 ? -9.029 -9.454 8.292 1.00 95.38 172 ALA A N 1
ATOM 1343 C CA . ALA A 1 172 ? -9.477 -8.128 8.646 1.00 95.38 172 ALA A CA 1
ATOM 1344 C C . ALA A 1 172 ? -10.989 -8.024 8.441 1.00 95.38 172 ALA A C 1
ATOM 1346 O O . ALA A 1 172 ? -11.558 -8.635 7.539 1.00 95.38 172 ALA A O 1
ATOM 1347 N N . CYS A 1 173 ? -11.633 -7.243 9.294 1.00 95.00 173 CYS A N 1
ATOM 1348 C CA . CYS A 1 173 ? -13.043 -6.917 9.262 1.00 95.00 173 CYS A CA 1
ATOM 1349 C C . CYS A 1 173 ? -13.186 -5.414 9.034 1.00 95.00 173 CYS A C 1
ATOM 1351 O O . CYS A 1 173 ? -12.572 -4.607 9.736 1.00 95.00 173 CYS A O 1
ATOM 1353 N N . ILE A 1 174 ? -13.995 -5.048 8.049 1.00 95.25 174 ILE A N 1
ATOM 1354 C CA . ILE A 1 174 ? -14.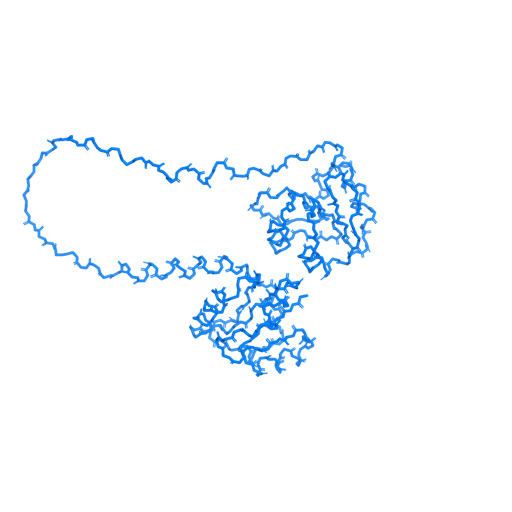258 -3.662 7.669 1.00 95.25 174 ILE A CA 1
ATOM 1355 C C . ILE A 1 174 ? -15.670 -3.327 8.133 1.00 95.25 174 ILE A C 1
ATOM 1357 O O . ILE A 1 174 ? -16.593 -4.111 7.907 1.00 95.25 174 ILE A O 1
ATOM 1361 N N . LEU A 1 175 ? -15.821 -2.195 8.816 1.00 93.50 175 LEU A N 1
ATOM 1362 C CA . LEU A 1 175 ? -17.054 -1.782 9.475 1.00 93.50 175 LEU A CA 1
ATOM 1363 C C . LEU A 1 175 ? -17.547 -0.434 8.941 1.00 93.50 175 LEU A C 1
ATOM 1365 O O . LEU A 1 175 ? -16.742 0.440 8.591 1.00 93.50 175 LEU A O 1
ATOM 1369 N N . ASP A 1 176 ? -18.865 -0.266 8.922 1.00 92.25 176 ASP A N 1
ATOM 1370 C CA . ASP A 1 176 ? -19.535 0.994 8.598 1.00 92.25 176 ASP A CA 1
ATOM 1371 C C . ASP A 1 176 ? -19.610 1.945 9.814 1.00 92.25 176 ASP A C 1
ATOM 1373 O O . ASP A 1 176 ? -19.053 1.677 10.885 1.00 92.25 176 ASP A O 1
ATOM 1377 N N . GLU A 1 177 ? -20.291 3.086 9.658 1.00 88.81 177 GLU A N 1
ATOM 1378 C CA . GLU A 1 177 ? -20.455 4.069 10.741 1.00 88.81 177 GLU A CA 1
ATOM 1379 C C . GLU A 1 177 ? -21.299 3.551 11.918 1.00 88.81 177 GLU A C 1
ATOM 1381 O O . GLU A 1 177 ? -21.135 4.026 13.046 1.00 88.81 177 GLU A O 1
ATOM 1386 N N . ASN A 1 178 ? -22.169 2.568 11.674 1.00 85.75 178 ASN A N 1
ATOM 1387 C CA . ASN A 1 178 ? -23.033 1.947 12.676 1.00 85.75 178 ASN A CA 1
ATOM 1388 C C . ASN A 1 178 ? -22.333 0.798 13.423 1.00 85.75 178 ASN A C 1
ATOM 1390 O O . ASN A 1 178 ? -22.817 0.350 14.465 1.00 85.75 178 ASN A O 1
ATOM 1394 N N . GLY A 1 179 ? -21.174 0.349 12.933 1.00 83.06 179 GLY A N 1
ATOM 1395 C CA . GLY A 1 179 ? -20.435 -0.795 13.460 1.00 83.06 179 GLY A CA 1
ATOM 1396 C C . GLY A 1 179 ? -20.873 -2.136 12.868 1.00 83.06 179 GLY A C 1
ATOM 1397 O O . GLY A 1 179 ? -20.517 -3.179 13.417 1.00 83.06 179 GLY A O 1
ATOM 1398 N N . GLU A 1 180 ? -21.627 -2.124 11.771 1.00 88.56 180 GLU A N 1
ATOM 1399 C CA . GLU A 1 180 ? -21.991 -3.312 11.006 1.00 88.56 180 GLU A CA 1
ATOM 1400 C C . GLU A 1 180 ? -20.848 -3.746 10.085 1.00 88.56 180 GLU A C 1
ATOM 1402 O O . GLU A 1 180 ? -20.040 -2.937 9.624 1.00 88.56 180 GLU A O 1
ATOM 1407 N N . VAL A 1 181 ? -20.764 -5.050 9.816 1.00 92.38 181 VAL A N 1
ATOM 1408 C CA . VAL A 1 181 ? -19.697 -5.625 8.992 1.00 92.38 181 VAL A CA 1
ATOM 1409 C C . VAL A 1 181 ? -19.996 -5.405 7.514 1.00 92.38 181 VAL A C 1
ATOM 1411 O O . VAL A 1 181 ? -20.875 -6.054 6.956 1.00 92.38 181 VAL A O 1
ATOM 1414 N N . LEU A 1 182 ? -19.198 -4.557 6.865 1.00 90.69 182 LEU A N 1
ATOM 1415 C CA . LEU A 1 182 ? -19.195 -4.388 5.408 1.00 90.69 182 LEU A CA 1
ATOM 1416 C C . LEU A 1 182 ? -18.534 -5.579 4.704 1.00 90.69 182 LEU A C 1
ATOM 1418 O O . LEU A 1 182 ? -18.897 -5.930 3.585 1.00 90.69 182 LEU A O 1
ATOM 1422 N N . GLY A 1 183 ? -17.557 -6.215 5.356 1.00 90.25 183 GLY A N 1
ATOM 1423 C CA . GLY A 1 183 ? -16.924 -7.421 4.836 1.00 90.25 183 GLY A CA 1
ATOM 1424 C C . GLY A 1 183 ? -15.766 -7.930 5.689 1.00 90.25 183 GLY A C 1
ATOM 1425 O O . GLY A 1 183 ? -15.178 -7.191 6.483 1.00 90.25 183 GLY A O 1
ATOM 1426 N N . LYS A 1 184 ? -15.424 -9.209 5.493 1.00 93.19 184 LYS A N 1
ATOM 1427 C CA . LYS A 1 184 ? -14.188 -9.825 5.992 1.00 93.19 184 LYS A CA 1
ATOM 1428 C C . LYS A 1 184 ? -13.287 -10.194 4.823 1.00 93.19 184 LYS A C 1
ATOM 1430 O O . LYS A 1 184 ? -13.747 -10.824 3.876 1.00 93.19 184 LYS A O 1
ATOM 1435 N N . VAL A 1 185 ? -12.010 -9.844 4.922 1.00 94.44 185 VAL A N 1
ATOM 1436 C CA . VAL A 1 185 ? -10.998 -10.115 3.891 1.00 94.44 185 VAL A CA 1
ATOM 1437 C C . VAL A 1 185 ? -9.675 -10.550 4.519 1.00 94.44 185 VAL A C 1
ATOM 1439 O O . VAL A 1 185 ? -9.400 -10.188 5.663 1.00 94.44 185 VAL A O 1
ATOM 1442 N N . PRO A 1 186 ? -8.822 -11.308 3.813 1.00 94.81 186 PRO A N 1
ATOM 1443 C CA . PRO A 1 186 ? -7.452 -11.550 4.256 1.00 94.81 186 PRO A CA 1
ATOM 1444 C C . PRO A 1 186 ? -6.680 -10.235 4.433 1.00 94.81 186 PRO A C 1
ATOM 1446 O O . PRO A 1 186 ? -6.822 -9.317 3.625 1.00 94.81 186 PRO A O 1
ATOM 1449 N N . VAL A 1 187 ? -5.797 -10.148 5.437 1.00 92.88 187 VAL A N 1
ATOM 1450 C CA . VAL A 1 187 ? -4.966 -8.945 5.670 1.00 92.88 187 VAL A CA 1
ATOM 1451 C C . VAL A 1 187 ? -4.133 -8.578 4.434 1.00 92.88 187 VAL A C 1
ATOM 1453 O O . VAL A 1 187 ? -3.936 -7.402 4.148 1.00 92.88 187 VAL A O 1
ATOM 1456 N N . THR A 1 188 ? -3.703 -9.569 3.651 1.00 89.50 188 THR A N 1
ATOM 1457 C CA . THR A 1 188 ? -2.944 -9.369 2.405 1.00 89.50 188 THR A CA 1
ATOM 1458 C C . THR A 1 188 ? -3.725 -8.655 1.302 1.00 89.50 188 THR A C 1
ATOM 1460 O O . THR A 1 188 ? -3.116 -8.115 0.385 1.00 89.50 188 THR A O 1
ATOM 1463 N N . GLU A 1 189 ? -5.056 -8.660 1.363 1.00 89.75 189 GLU A N 1
ATOM 1464 C CA . GLU A 1 189 ? -5.941 -8.054 0.358 1.00 89.75 189 GLU A CA 1
ATOM 1465 C C . GLU A 1 189 ? -6.626 -6.782 0.870 1.00 89.75 189 GLU A C 1
ATOM 1467 O O . GLU A 1 189 ? -7.375 -6.124 0.140 1.00 89.75 189 GLU A O 1
ATOM 1472 N N . LEU A 1 190 ? -6.359 -6.413 2.125 1.00 92.25 190 LEU A N 1
ATOM 1473 C CA . LEU A 1 190 ? -7.035 -5.330 2.821 1.00 92.25 190 LEU A CA 1
ATOM 1474 C C . LEU A 1 190 ? -6.856 -3.983 2.115 1.00 92.25 190 LEU A C 1
ATOM 1476 O O . LEU A 1 190 ? -7.847 -3.306 1.863 1.00 92.25 190 LEU A O 1
ATOM 1480 N N . GLU A 1 191 ? -5.627 -3.607 1.746 1.00 90.69 191 GLU A N 1
ATOM 1481 C CA . GLU A 1 191 ? -5.367 -2.310 1.100 1.00 90.69 191 GLU A CA 1
ATOM 1482 C C . GLU A 1 191 ? -6.141 -2.171 -0.223 1.00 90.69 191 GLU A C 1
ATOM 1484 O O . GLU A 1 191 ? -6.764 -1.141 -0.487 1.00 90.69 191 GLU A O 1
ATOM 1489 N N . SER A 1 192 ? -6.155 -3.236 -1.033 1.00 88.50 192 SER A N 1
ATOM 1490 C CA . SER A 1 192 ? -6.893 -3.274 -2.301 1.00 88.50 192 SER A CA 1
ATOM 1491 C C . SER A 1 192 ? -8.406 -3.191 -2.075 1.00 88.50 192 SER A C 1
ATOM 1493 O O . SER A 1 192 ? -9.079 -2.410 -2.741 1.00 88.50 192 SER A O 1
ATOM 1495 N N . THR A 1 193 ? -8.933 -3.925 -1.093 1.00 90.94 193 THR A N 1
ATOM 1496 C CA . THR A 1 193 ? -10.371 -3.930 -0.778 1.00 90.94 193 THR A CA 1
ATOM 1497 C C . THR A 1 193 ? -10.838 -2.567 -0.264 1.00 90.94 193 THR A C 1
ATOM 1499 O O . THR A 1 193 ? -11.831 -2.019 -0.742 1.00 90.94 193 THR A O 1
ATOM 1502 N N . VAL A 1 194 ? -10.095 -1.969 0.672 1.00 92.06 194 VAL A N 1
ATOM 1503 C CA . VAL A 1 194 ? -10.394 -0.641 1.238 1.00 92.06 194 VAL A CA 1
ATOM 1504 C C . VAL A 1 194 ? -10.394 0.426 0.147 1.00 92.06 194 VAL A C 1
ATOM 1506 O O . VAL A 1 194 ? -11.197 1.357 0.192 1.00 92.06 194 VAL A O 1
ATOM 1509 N N . LYS A 1 195 ? -9.540 0.282 -0.873 1.00 89.75 195 LYS A N 1
ATOM 1510 C CA . LYS A 1 195 ? -9.512 1.206 -2.006 1.00 89.75 195 LYS A CA 1
ATOM 1511 C C . LYS A 1 195 ? -10.776 1.134 -2.876 1.00 89.75 195 LYS A C 1
ATOM 1513 O O . LYS A 1 195 ? -11.153 2.151 -3.454 1.00 89.75 195 LYS A O 1
ATOM 1518 N N . THR A 1 196 ? -11.449 -0.010 -2.952 1.00 88.19 196 THR A N 1
ATOM 1519 C CA . THR A 1 196 ? -12.682 -0.171 -3.746 1.00 88.19 196 THR A CA 1
ATOM 1520 C C . THR A 1 196 ? -13.965 0.077 -2.965 1.00 88.19 196 THR A C 1
ATOM 1522 O O . THR A 1 196 ? -14.969 0.423 -3.572 1.00 88.19 196 THR A O 1
ATOM 1525 N N . LEU A 1 197 ? -13.945 -0.095 -1.642 1.00 87.88 197 LEU A N 1
ATOM 1526 C CA . LEU A 1 197 ? -15.142 0.044 -0.819 1.00 87.88 197 LEU A CA 1
ATOM 1527 C C . LEU A 1 197 ? -15.593 1.500 -0.677 1.00 87.88 197 LEU A C 1
ATOM 1529 O O . LEU A 1 197 ? -14.778 2.433 -0.627 1.00 87.88 197 LEU A O 1
ATOM 1533 N N . ASP A 1 198 ? -16.908 1.651 -0.544 1.00 83.69 198 ASP A N 1
ATOM 1534 C CA . ASP A 1 198 ? -17.569 2.921 -0.288 1.00 83.69 198 ASP A CA 1
ATOM 1535 C C . ASP A 1 198 ? -17.693 3.163 1.219 1.00 83.69 198 ASP A C 1
ATOM 1537 O O . ASP A 1 198 ? -18.210 2.332 1.963 1.00 83.69 198 ASP A O 1
ATOM 1541 N N . ASN A 1 199 ? -17.204 4.324 1.659 1.00 85.56 199 ASN A N 1
ATOM 1542 C CA . ASN A 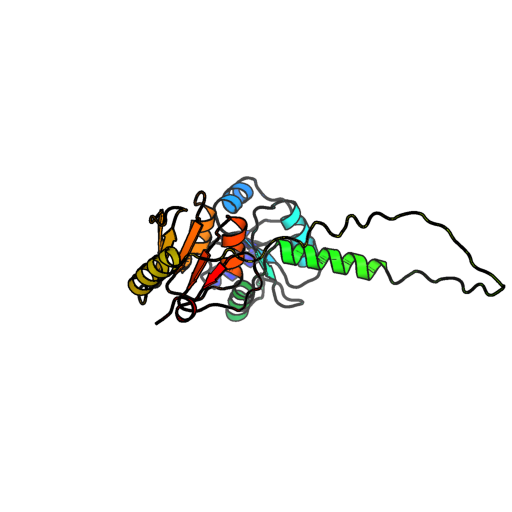1 199 ? -17.323 4.849 3.023 1.00 85.56 199 ASN A CA 1
ATOM 1543 C C . ASN A 1 199 ? -16.982 3.865 4.171 1.00 85.56 199 ASN A C 1
ATOM 1545 O O . ASN A 1 199 ? -17.751 3.765 5.131 1.00 85.56 199 ASN A O 1
ATOM 1549 N N . PRO A 1 200 ? -15.826 3.167 4.143 1.00 92.62 200 PRO A N 1
ATOM 1550 C CA . PRO A 1 200 ? -15.389 2.386 5.296 1.00 92.62 200 PRO A CA 1
ATOM 1551 C C . PRO A 1 200 ? -15.109 3.311 6.490 1.00 92.62 200 PRO A C 1
ATOM 1553 O O . PRO A 1 200 ? -14.363 4.285 6.375 1.00 92.62 200 PRO A O 1
ATOM 1556 N N . HIS A 1 201 ? -15.673 3.000 7.657 1.00 93.56 201 HIS A N 1
ATOM 1557 C CA . HIS A 1 201 ? -15.544 3.841 8.850 1.00 93.56 201 HIS A CA 1
ATOM 1558 C C . HIS A 1 201 ? -14.466 3.337 9.811 1.00 93.56 201 HIS A C 1
ATOM 1560 O O . HIS A 1 201 ? -13.684 4.131 10.350 1.00 93.56 201 HIS A O 1
ATOM 1566 N N . ALA A 1 202 ? -14.411 2.020 10.020 1.00 94.06 202 ALA A N 1
ATOM 1567 C CA . ALA A 1 202 ? -13.430 1.375 10.882 1.00 94.06 202 ALA A CA 1
ATOM 1568 C C . ALA A 1 202 ? -12.886 0.087 10.255 1.00 94.06 202 ALA A C 1
ATOM 1570 O O . ALA A 1 202 ? -13.592 -0.621 9.541 1.00 94.06 202 ALA A O 1
ATOM 1571 N N . ILE A 1 203 ? -11.623 -0.226 10.540 1.00 96.19 203 ILE A N 1
ATOM 1572 C CA . ILE A 1 203 ? -10.979 -1.475 10.123 1.00 96.19 203 ILE A CA 1
ATOM 1573 C C . ILE A 1 203 ? -10.370 -2.135 11.355 1.00 96.19 203 ILE A C 1
ATOM 1575 O O . ILE A 1 203 ? -9.593 -1.510 12.076 1.00 96.19 203 ILE A O 1
ATOM 1579 N N . VAL A 1 204 ? -10.706 -3.404 11.566 1.00 95.81 204 VAL A N 1
ATOM 1580 C CA . VAL A 1 204 ? -10.163 -4.249 12.633 1.00 95.81 204 VAL A CA 1
ATOM 1581 C C . VAL A 1 204 ? -9.420 -5.411 11.991 1.00 95.81 204 VAL A C 1
ATOM 1583 O O . VAL A 1 204 ? -10.000 -6.099 11.159 1.00 95.81 204 VAL A O 1
ATOM 1586 N N . LEU A 1 205 ? -8.160 -5.654 12.339 1.00 96.12 205 LEU A N 1
ATOM 1587 C CA . LEU A 1 205 ? -7.351 -6.688 11.696 1.00 96.12 205 LEU A CA 1
ATOM 1588 C C . LEU A 1 205 ? -6.524 -7.517 12.675 1.00 96.12 205 LEU A C 1
ATOM 1590 O O . LEU A 1 205 ? -5.981 -7.011 13.655 1.00 96.12 205 LEU A O 1
ATOM 1594 N N . ASP A 1 206 ? -6.370 -8.798 12.343 1.00 94.44 206 ASP A N 1
ATOM 1595 C CA . ASP A 1 206 ? -5.384 -9.686 12.953 1.00 94.44 206 ASP A CA 1
ATOM 1596 C C . ASP A 1 206 ? -4.002 -9.448 12.332 1.00 94.44 206 ASP A C 1
ATOM 1598 O O . ASP A 1 206 ? -3.513 -10.199 11.484 1.00 94.44 206 ASP A O 1
ATOM 1602 N N . GLY A 1 207 ? -3.406 -8.319 12.702 1.00 92.25 207 GLY A N 1
ATOM 1603 C CA . GLY A 1 207 ? -2.108 -7.890 12.210 1.00 92.25 207 GLY A CA 1
ATOM 1604 C C . GLY A 1 207 ? -1.699 -6.527 12.751 1.00 92.25 207 GLY A C 1
ATOM 1605 O O . GLY A 1 207 ? -2.438 -5.869 13.487 1.00 92.25 207 GLY A O 1
ATOM 1606 N N . LYS A 1 208 ? -0.497 -6.108 12.360 1.00 93.62 208 LYS A N 1
ATOM 1607 C CA . LYS A 1 208 ? 0.060 -4.807 12.719 1.00 93.62 208 LYS A CA 1
ATOM 1608 C C . LYS A 1 208 ? -0.554 -3.705 11.855 1.00 93.62 208 LYS A C 1
ATOM 1610 O O . LYS A 1 208 ? -0.589 -3.839 10.634 1.00 93.62 208 LYS A O 1
ATOM 1615 N N . VAL A 1 209 ? -0.980 -2.604 12.470 1.00 94.69 209 VAL A N 1
ATOM 1616 C CA . VAL A 1 209 ? -1.309 -1.370 11.739 1.00 94.69 209 VAL A CA 1
ATOM 1617 C C . VAL A 1 209 ? -0.009 -0.659 11.370 1.00 94.69 209 VAL A C 1
ATOM 1619 O O . VAL A 1 209 ? 0.676 -0.135 12.251 1.00 94.69 209 VAL A O 1
ATOM 1622 N N . ASP A 1 210 ? 0.322 -0.638 10.079 1.00 92.38 210 ASP A N 1
ATOM 1623 C CA . ASP A 1 210 ? 1.514 0.024 9.547 1.00 92.38 210 ASP A CA 1
ATOM 1624 C C . ASP A 1 210 ? 1.208 1.367 8.856 1.00 92.38 210 ASP A C 1
ATOM 1626 O O . ASP A 1 210 ? 0.058 1.800 8.691 1.00 92.38 210 ASP A O 1
ATOM 1630 N N . SER A 1 211 ? 2.281 2.060 8.476 1.00 91.56 211 SER A N 1
ATOM 1631 C CA . SER A 1 211 ? 2.216 3.376 7.838 1.00 91.56 211 SER A CA 1
ATOM 1632 C C . SER A 1 211 ? 1.502 3.368 6.476 1.00 91.56 211 SER A C 1
ATOM 1634 O O . SER A 1 211 ? 0.846 4.358 6.131 1.00 91.56 211 SER A O 1
ATOM 1636 N N . ASN A 1 212 ? 1.592 2.270 5.718 1.00 92.06 212 ASN A N 1
ATOM 1637 C CA . ASN A 1 212 ? 1.014 2.143 4.378 1.00 92.06 212 ASN A CA 1
ATOM 1638 C C . ASN A 1 212 ? -0.497 1.910 4.449 1.00 92.06 212 ASN A C 1
ATOM 1640 O O . ASN A 1 212 ? -1.260 2.628 3.793 1.00 92.06 212 ASN A O 1
ATOM 1644 N N . LEU A 1 213 ? -0.939 1.009 5.327 1.00 92.69 213 LEU A N 1
ATOM 1645 C CA . LEU A 1 213 ? -2.351 0.789 5.611 1.00 92.69 213 LEU A CA 1
ATOM 1646 C C . LEU A 1 213 ? -3.010 2.074 6.119 1.00 92.69 213 LEU A C 1
ATOM 1648 O O . LEU A 1 213 ? -4.080 2.449 5.638 1.00 92.69 213 LEU A O 1
ATOM 1652 N N . ASN A 1 214 ? -2.360 2.794 7.042 1.00 94.06 214 ASN A N 1
ATOM 1653 C CA . ASN A 1 214 ? -2.868 4.081 7.516 1.00 94.06 214 ASN A CA 1
ATOM 1654 C C . ASN A 1 214 ? -2.999 5.113 6.383 1.00 94.06 214 ASN A C 1
ATOM 1656 O O . ASN A 1 214 ? -3.974 5.863 6.364 1.00 94.06 214 ASN A O 1
ATOM 1660 N N . TYR A 1 215 ? -2.061 5.155 5.432 1.00 93.00 215 TYR A N 1
ATOM 1661 C CA . TYR A 1 215 ? -2.159 6.053 4.280 1.00 93.00 215 TYR A CA 1
ATOM 1662 C C . TYR A 1 215 ? -3.391 5.740 3.414 1.00 93.00 215 TYR A C 1
ATOM 1664 O O . TYR A 1 215 ? -4.192 6.642 3.147 1.00 93.00 215 TYR A O 1
ATOM 1672 N N . VAL A 1 216 ? -3.590 4.470 3.037 1.00 92.62 216 VAL A N 1
ATOM 1673 C CA . VAL A 1 216 ? -4.739 4.043 2.214 1.00 92.62 216 VAL A CA 1
ATOM 1674 C C . VAL A 1 216 ? -6.059 4.293 2.947 1.00 92.62 216 VAL A C 1
ATOM 1676 O O . VAL A 1 216 ? -6.985 4.880 2.384 1.00 92.62 216 VAL A O 1
ATOM 1679 N N . ALA A 1 217 ? -6.127 3.920 4.225 1.00 93.25 217 ALA A N 1
ATOM 1680 C CA . ALA A 1 217 ? -7.303 4.103 5.066 1.00 93.25 217 ALA A CA 1
ATOM 1681 C C . ALA A 1 217 ? -7.662 5.589 5.240 1.00 93.25 217 ALA A C 1
ATOM 1683 O O . ALA A 1 217 ? -8.819 5.973 5.057 1.00 93.25 217 ALA A O 1
ATOM 1684 N N . LYS A 1 218 ? -6.669 6.452 5.506 1.00 92.12 218 LYS A N 1
ATOM 1685 C CA . LYS A 1 218 ? -6.876 7.903 5.625 1.00 92.12 218 LYS A CA 1
ATOM 1686 C C . LYS A 1 218 ? -7.419 8.501 4.328 1.00 92.12 218 LYS A C 1
ATOM 1688 O O . LYS A 1 218 ? -8.369 9.278 4.373 1.00 92.12 218 LYS A O 1
ATOM 1693 N N . LYS A 1 219 ? -6.848 8.131 3.175 1.00 90.12 219 LYS A N 1
ATOM 1694 C CA . LYS A 1 219 ? -7.291 8.608 1.851 1.00 90.12 219 LYS A CA 1
ATOM 1695 C C . LYS A 1 219 ? -8.748 8.230 1.560 1.00 90.12 219 LYS A C 1
ATOM 1697 O O . LYS A 1 219 ? -9.434 8.956 0.848 1.00 90.12 219 LYS A O 1
ATOM 1702 N N . LYS A 1 220 ? -9.221 7.122 2.138 1.00 91.00 220 LYS A N 1
ATOM 1703 C CA . LYS A 1 220 ? -10.604 6.640 2.033 1.00 91.00 220 LYS A CA 1
ATOM 1704 C C . LYS A 1 220 ? -11.561 7.170 3.101 1.00 91.00 220 LYS A C 1
ATOM 1706 O O . LYS A 1 220 ? -12.754 6.918 2.997 1.00 91.00 220 LYS A O 1
ATOM 1711 N N . GLY A 1 221 ? -11.069 7.929 4.080 1.00 90.38 221 GLY A N 1
ATOM 1712 C CA . GLY A 1 221 ? -11.899 8.527 5.129 1.00 90.38 221 GLY A CA 1
ATOM 1713 C C . GLY A 1 221 ? -12.145 7.633 6.348 1.00 90.38 221 GLY A C 1
ATOM 1714 O O . GLY A 1 221 ? -13.003 7.958 7.169 1.00 90.38 221 GLY A O 1
ATOM 1715 N N . VAL A 1 222 ? -11.383 6.545 6.504 1.00 94.75 222 VAL A N 1
ATOM 1716 C CA . VAL A 1 222 ? -11.456 5.671 7.685 1.00 94.75 222 VAL A CA 1
ATOM 1717 C C . VAL A 1 222 ? -11.068 6.459 8.935 1.00 94.75 222 VAL A C 1
ATOM 1719 O O . VAL A 1 222 ? -10.040 7.138 8.967 1.00 94.75 222 VAL A O 1
ATOM 1722 N N . LYS A 1 223 ? -11.876 6.344 9.992 1.00 93.19 223 LYS A N 1
ATOM 1723 C CA . LYS A 1 223 ? -11.674 7.059 11.262 1.00 93.19 223 LYS A CA 1
ATOM 1724 C C . LYS A 1 223 ? -10.953 6.222 12.310 1.00 93.19 223 LYS A C 1
ATOM 1726 O O . LYS A 1 223 ? -10.259 6.795 13.152 1.00 93.19 223 LYS A O 1
ATOM 1731 N N . TYR A 1 224 ? -11.092 4.897 12.251 1.00 94.50 224 TYR A N 1
ATOM 1732 C CA . TYR A 1 224 ? -10.540 3.978 13.245 1.00 94.50 224 TYR A CA 1
ATOM 1733 C C . TYR A 1 224 ? -9.781 2.824 12.588 1.00 94.50 224 TYR A C 1
ATOM 1735 O O . TYR A 1 224 ? -10.313 2.133 11.720 1.00 94.50 224 TYR A O 1
ATOM 1743 N N . LEU A 1 225 ? -8.549 2.594 13.036 1.00 95.50 225 LEU A N 1
ATOM 1744 C CA . LEU A 1 225 ? -7.743 1.430 12.677 1.00 95.50 225 LEU A CA 1
ATOM 1745 C C . LEU A 1 225 ? -7.393 0.671 13.945 1.00 95.50 225 LEU A C 1
ATOM 1747 O O . LEU A 1 225 ? -6.867 1.256 14.889 1.00 95.50 225 LEU A O 1
ATOM 1751 N N . VAL A 1 226 ? -7.681 -0.622 13.961 1.00 94.94 226 VAL A N 1
ATOM 1752 C CA . VAL A 1 226 ? -7.499 -1.469 15.133 1.00 94.94 226 VAL A CA 1
ATOM 1753 C C . VAL A 1 226 ? -6.723 -2.712 14.734 1.00 94.94 226 VAL A C 1
ATOM 1755 O O . VAL A 1 226 ? -7.212 -3.510 13.940 1.00 94.94 226 VAL A O 1
ATOM 1758 N N . GLY A 1 227 ? -5.526 -2.880 15.282 1.00 94.50 227 GLY A N 1
ATOM 1759 C CA . GLY A 1 227 ? -4.685 -4.051 15.037 1.00 94.50 227 GLY A CA 1
ATOM 1760 C C . GLY A 1 227 ? -4.429 -4.869 16.292 1.00 94.50 227 GLY A C 1
ATOM 1761 O O . GLY A 1 227 ? -4.746 -4.458 17.409 1.00 94.50 227 GLY A O 1
ATOM 1762 N N . THR A 1 228 ? -3.787 -6.019 16.115 1.00 93.19 228 THR A N 1
ATOM 1763 C CA . THR A 1 228 ? -3.156 -6.735 17.234 1.00 93.19 228 THR A CA 1
ATOM 1764 C C . THR A 1 228 ? -1.926 -5.990 17.747 1.00 93.19 228 THR A C 1
ATOM 1766 O O . THR A 1 228 ? -1.650 -6.027 18.944 1.00 93.19 228 THR A O 1
ATOM 1769 N N . ASP A 1 229 ? -1.242 -5.278 16.851 1.00 92.06 229 ASP A N 1
ATOM 1770 C CA . ASP A 1 229 ? -0.098 -4.405 17.115 1.00 92.06 229 ASP A CA 1
ATOM 1771 C C . ASP A 1 229 ? -0.216 -3.120 16.270 1.00 92.06 229 ASP A C 1
ATOM 1773 O O . ASP A 1 229 ? -1.001 -3.063 15.315 1.00 92.06 229 ASP A O 1
ATOM 1777 N N . LYS A 1 230 ? 0.557 -2.080 16.587 1.00 92.88 230 LYS A N 1
ATOM 1778 C CA . LYS A 1 230 ? 0.548 -0.809 15.847 1.00 92.88 230 LYS A CA 1
ATOM 1779 C C . LYS A 1 230 ? 1.930 -0.170 15.756 1.00 92.88 230 LYS A C 1
ATOM 1781 O O . LYS A 1 230 ? 2.757 -0.280 16.653 1.00 92.88 230 LYS A O 1
ATOM 1786 N N . GLU A 1 231 ? 2.164 0.564 14.674 1.00 91.00 231 GLU A N 1
ATOM 1787 C CA . GLU A 1 231 ? 3.269 1.520 14.592 1.00 91.00 231 GLU A CA 1
ATOM 1788 C C . GLU A 1 231 ? 2.908 2.855 15.245 1.00 91.00 231 GLU A C 1
ATOM 1790 O O . GLU A 1 231 ? 1.753 3.291 15.245 1.00 91.00 231 GLU A O 1
ATOM 1795 N N . GLU A 1 232 ? 3.921 3.555 15.754 1.00 87.62 232 GLU A N 1
ATOM 1796 C CA . GLU A 1 232 ? 3.764 4.938 16.196 1.00 87.62 232 GLU A CA 1
ATOM 1797 C C . GLU A 1 232 ? 3.661 5.871 14.987 1.00 87.62 232 GLU A C 1
ATOM 1799 O O . GLU A 1 232 ? 4.651 6.371 14.451 1.00 87.62 232 GLU A O 1
ATOM 1804 N N . ILE A 1 233 ? 2.427 6.109 14.549 1.00 87.31 233 ILE A N 1
ATOM 1805 C CA . ILE A 1 233 ? 2.136 6.933 13.379 1.00 87.31 233 ILE A CA 1
ATOM 1806 C C . ILE A 1 233 ? 1.427 8.206 13.824 1.00 87.31 233 ILE A C 1
ATOM 1808 O O . ILE A 1 233 ? 0.347 8.183 14.417 1.00 87.31 233 ILE A O 1
ATOM 1812 N N . ARG A 1 234 ? 2.002 9.361 13.479 1.00 86.38 234 ARG A N 1
ATOM 1813 C CA . ARG A 1 234 ? 1.333 10.649 13.671 1.00 86.38 234 ARG A CA 1
ATOM 1814 C C . ARG A 1 234 ? 0.292 10.852 12.571 1.00 86.38 234 ARG A C 1
ATOM 1816 O O . ARG A 1 234 ? 0.624 11.256 11.460 1.00 86.38 234 ARG A O 1
ATOM 1823 N N . THR A 1 235 ? -0.968 10.601 12.898 1.00 87.62 235 THR A N 1
ATOM 1824 C CA . THR A 1 235 ? -2.090 10.659 11.955 1.00 87.62 235 THR A CA 1
ATOM 1825 C C . THR A 1 235 ? -3.339 11.253 12.611 1.00 87.62 235 THR A C 1
ATOM 1827 O O . THR A 1 235 ? -3.397 11.451 13.825 1.00 87.62 235 THR A O 1
ATOM 1830 N N . SER A 1 236 ? -4.334 11.552 11.784 1.00 87.25 236 SER A N 1
ATOM 1831 C CA . SER A 1 236 ? -5.681 11.946 12.199 1.00 87.25 236 SER A CA 1
ATOM 1832 C C . SER A 1 236 ? -6.657 10.786 12.299 1.00 87.25 236 SER A C 1
ATOM 1834 O O . SER A 1 236 ? -7.775 10.956 12.777 1.00 87.25 236 SER A O 1
ATOM 1836 N N . VAL A 1 237 ? -6.230 9.602 11.879 1.00 91.31 237 VAL A N 1
ATOM 1837 C CA . VAL A 1 237 ? -6.950 8.354 12.104 1.00 91.31 237 VAL A CA 1
ATOM 1838 C C . VAL A 1 237 ? -6.683 7.899 13.537 1.00 91.31 237 VAL A C 1
ATOM 1840 O O . VAL A 1 237 ? -5.558 7.982 14.028 1.00 91.31 237 VAL A O 1
ATOM 1843 N N . CYS A 1 238 ? -7.707 7.436 14.246 1.00 91.50 238 CYS A N 1
ATOM 1844 C CA . CYS A 1 238 ? -7.524 6.870 15.574 1.00 91.50 238 CYS A CA 1
ATOM 1845 C C . CYS A 1 238 ? -6.998 5.436 15.448 1.00 91.50 238 CYS A C 1
ATOM 1847 O O . CYS A 1 238 ? -7.743 4.534 15.067 1.00 91.50 238 CYS A O 1
ATOM 1849 N N . ILE A 1 239 ? -5.712 5.242 15.744 1.00 93.12 239 ILE A N 1
ATOM 1850 C CA . ILE A 1 239 ? -5.059 3.930 15.721 1.00 93.12 239 ILE A CA 1
ATOM 1851 C C . ILE A 1 239 ? -5.062 3.339 17.131 1.00 93.12 239 ILE A C 1
ATOM 1853 O O . ILE A 1 239 ? -4.614 3.993 18.076 1.00 93.12 239 ILE A O 1
ATOM 1857 N N . MET A 1 240 ? -5.548 2.108 17.255 1.00 92.19 240 MET A N 1
ATOM 1858 C CA . MET A 1 240 ? -5.585 1.347 18.500 1.00 92.19 240 MET A CA 1
ATOM 1859 C C . MET A 1 240 ? -4.972 -0.043 18.318 1.00 92.19 240 MET A C 1
ATOM 1861 O O . MET A 1 240 ? -5.057 -0.638 17.244 1.00 92.19 240 MET A O 1
ATOM 1865 N N . ASP A 1 241 ? -4.379 -0.561 19.385 1.00 92.12 241 ASP A N 1
ATOM 1866 C CA . ASP A 1 241 ? -3.955 -1.951 19.509 1.00 92.12 241 ASP A CA 1
ATOM 1867 C C . ASP A 1 241 ? -4.751 -2.680 20.607 1.00 92.12 241 ASP A C 1
ATOM 1869 O O . ASP A 1 241 ? -5.663 -2.128 21.236 1.00 92.12 241 ASP A O 1
ATOM 1873 N N . LYS A 1 242 ? -4.387 -3.937 20.872 1.00 87.94 242 LYS A N 1
ATOM 1874 C CA . LYS A 1 242 ? -4.994 -4.736 21.942 1.00 87.94 242 LYS A CA 1
ATOM 1875 C C . LYS A 1 242 ? -4.857 -4.095 23.333 1.00 87.94 242 LYS A C 1
ATOM 1877 O O . LYS A 1 242 ? -5.745 -4.267 24.165 1.00 87.94 242 LYS A O 1
ATOM 1882 N N . ASN A 1 243 ? -3.779 -3.358 23.599 1.00 87.12 243 ASN A N 1
ATOM 1883 C CA . ASN A 1 243 ? -3.542 -2.724 24.895 1.00 87.12 243 ASN A CA 1
ATOM 1884 C C . ASN A 1 243 ? -4.456 -1.502 25.099 1.00 87.12 243 ASN A C 1
ATOM 1886 O O . ASN A 1 243 ? -4.958 -1.287 26.204 1.00 87.12 243 ASN A O 1
ATOM 1890 N N . ASP A 1 244 ? -4.729 -0.735 24.040 1.00 85.88 244 ASP A N 1
ATOM 1891 C CA . ASP A 1 244 ? -5.589 0.460 24.086 1.00 85.88 244 ASP A CA 1
ATOM 1892 C C . ASP A 1 244 ? -7.083 0.154 24.295 1.00 85.88 244 ASP A C 1
ATOM 1894 O O . ASP A 1 244 ? -7.862 1.024 24.720 1.00 85.88 244 ASP A O 1
ATOM 1898 N N . LEU A 1 245 ? -7.493 -1.071 23.955 1.00 82.25 245 LEU A N 1
ATOM 1899 C CA . LEU A 1 245 ? -8.865 -1.565 24.088 1.00 82.25 245 LEU A CA 1
ATOM 1900 C C . LEU A 1 245 ? -9.181 -2.112 25.491 1.00 82.25 245 LEU A C 1
ATOM 1902 O O . LEU A 1 245 ? -10.345 -2.380 25.787 1.00 82.25 245 LEU A O 1
ATOM 1906 N N . GLY A 1 246 ? -8.180 -2.200 26.374 1.00 69.25 246 GLY A N 1
ATOM 1907 C CA . GLY A 1 246 ? -8.323 -2.637 27.765 1.00 69.25 246 GLY A CA 1
ATOM 1908 C C . GLY A 1 246 ? -8.291 -4.161 27.957 1.00 69.25 246 GLY A C 1
ATOM 1909 O O . GLY A 1 246 ? -8.587 -4.926 27.037 1.00 69.25 246 GLY A O 1
ATOM 1910 N N . LYS A 1 247 ? -7.938 -4.597 29.179 1.00 48.66 247 LYS A N 1
ATOM 1911 C CA . LYS A 1 247 ? -7.958 -6.014 29.602 1.00 48.66 247 LYS A CA 1
ATOM 1912 C C . LYS A 1 247 ? -9.337 -6.632 29.481 1.00 48.66 247 LYS A C 1
ATOM 1914 O O . LYS A 1 247 ? -10.337 -5.927 29.723 1.00 48.66 247 LYS A O 1
#

Radius of gyration: 23.43 Å; chains: 1; bounding box: 52×72×52 Å

Foldseek 3Di:
DAEEEADPLLVVQCVVLVNNRYDHDPALDDDVVNLVVLLQFAYEYEFEQEPVRLVSLLSNCVVRVSHFWYFYQHHPDGSSPDDSVRVVVRVVVIDGSVVSNVVVVVVVVVVVPPDDPDPPDDDDDDDDDDDDDDPPPPVPPPPPDDAQDDDDLVRLVLLLVVQVVAAPVQKKFWAAPVRDTPDIDHVVCLLSVLSNDAHGAEMRGAAEADPSNLSSCVVRPHREYEYCHYDPDDDSRHYYHNVRSPD

Sequence (247 aa):
DIIIVEGRADVVNLLKFGIRNTIAIEGTSIPPAISNIVKEKVATLFVDGDRGGQLISKELLQKAPGIDFIASAPEGKEVEELTKKEVFKALRDKSPADQFMSRISKDSTRSSGSSRYKPRDSRDRRERPSGRYGRRDSRRSSSRDERPPRATVKQKESFKKTLDSLVGTRAACILDENGEVLGKVPVTELESTVKTLDNPHAIVLDGKVDSNLNYVAKKKGVKYLVGTDKEEIRTSVCIMDKNDLGK

pLDDT: mean 84.02, std 16.53, range [39.62, 97.94]

=== Feature glossary ===
Feature key, reading from the visual/contextual features back to the raw sequence:

Rendered structure images. Six rendered views show the 3D structure from the faces of a cube — i.e. along ±x, ±y, ±z. Rendering representation is drawn randomly per protein from cartoon (secondary-structure ribbons), sticks (backbone bonds), or molecular surface; coloring is either N→C rainbow (blue at the N-terminus through red at the C-terminus) or one color per chain.

Contact-map, Ramachandran, and PAE plots. The contact map is a binary N×N matrix image: pixel (i, j) is dark where Cα_i and Cα_j are within 8 Å and |i−j|>4. Because the |i−j|>4 filter removes local helical contacts, off-diagonal stripes parallel to the main diagonal indicate parallel β-sheets; stripes perpendicular to it indicate antiparallel β-sheets. The Ramachandran plot scatters every residue's (φ, ψ) pair against the sterically allowed regions. The PAE heatmap renders the predicted-aligned-error matrix.

InterPro / GO / CATH / organism. Database cross-references. InterPro integrates a dozen domain/family signature databases into unified entries with residue-range hits. GO terms attach function/process/location labels with evidence codes. CATH codes position the fold in a four-level structural taxonomy. Organism is the NCBI-taxonomy species name.

Nearest PDB structures. The Foldseek neighbor list gives the closest experimentally determined structures in the PDB, ranked by structural alignment. TM-score near 1 means near-identical fold; near 0.3 means only rough topology match. This is how one finds what a novel AlphaFold prediction most resembles in the solved-structure universe.

Predicted aligned error. PAE(i, j) answers: if I align the predicted and true structures on residue i, how far off (in Å) do I expect residue j to be? A block-diagonal PAE matrix with low values on the blocks and high values off-diagonal is the signature of a multi-domain protein with confidently predicted domains but uncertain inter-domain orientation.

Solvent-accessible surface area. Accessible surface area quantifies burial. A residue with SASA near zero is packed into the hydrophobic core; one with SASA >100 Å² sits on the surface. Computed here via the Shrake–Rupley numerical algorithm with a 1.4 Å probe.

B-factor. B-factor (Debye–Waller factor) reflects atomic displacement in the crystal lattice. It is an experimental observable (units Å²), not a prediction; low values mean the atom is pinned down, high values mean it moves or is heterogeneous across the crystal.

pLDDT. For AlphaFold models, the B-factor field carries pLDDT — the model's own estimate of local accuracy on a 0–100 scale. Regions with pLDDT<50 should be treated as essentially unmodeled; they often correspond to intrinsically disordered segments.

Backbone torsions (φ/ψ). φ (phi) and ψ (psi) are the two rotatable backbone dihedrals per residue: φ is the C(i-1)–N–Cα–C torsion, ψ is the N–Cα–C–N(i+1) torsion, both in degrees on (−180°, 180°]. α-helical residues cluster near (−60°, −45°); β-strand residues near (−120°, +130°). A Ramachandran plot is simply a scatter of (φ, ψ) for every residue.

Radius of gyration, Cα contacts, bounding box. Radius of gyration (Rg) is the root-mean-square distance of Cα atoms from their centroid — a single number for overall size and compactness. A globular domain of N residues has Rg ≈ 2.2·N^0.38 Å; an extended or disordered chain has a much larger Rg. The Cα contact count is the number of residue pairs whose Cα atoms are within 8 Å and are more than four positions apart in sequence — a standard proxy for tertiary packing density. The bounding box is the smallest axis-aligned box enclosing all Cα atoms.

Secondary structure (3-state, P-SEA). Three-state secondary structure (P-SEA) collapses the eight DSSP classes into helix (a), strand (b), and coil (c). P-SEA assigns these from Cα geometry alone — distances and angles — without requiring backbone oxygens, so it works on any Cα trace.

Secondary structure (8-state, DSSP). DSSP 8-state secondary structure assigns each residue one of H (α-helix), G (3₁₀-helix), I (π-helix), E (extended β-strand), B (isolated β-bridge), T (hydrogen-bonded turn), S (bend), or '-' (coil). The assignment is computed from backbone hydrogen-bond geometry via the Kabsch–Sander algorithm.

Foldseek 3Di. A 3Di character summarizes, for each residue, the relative orientation of the Cα frame of its nearest spatial neighbor. Because it encodes fold topology rather than chemistry, 3Di alignments detect remote structural similarity that sequence alignment misses.

mmCIF coordinates. The mmCIF block holds the 3D Cartesian coordinates of each backbone atom (N, Cα, C, O) in ångströms. mmCIF is the PDB's canonical archive format — a tagged-loop text representation of the atomic model.

Sequence. Sequence gives the chain of amino acids in standard one-letter code (A=alanine, C=cysteine, …, Y=tyrosine), read N→C. It is the only feature that is directly encoded by the gene; all structural features are derived from the folded form of this sequence.